Protein AF-A0A8S3TRA8-F1 (afdb_monomer_lite)

Organism: Mytilus edulis (NCBI:txid6550)

Sequence (228 aa):
MSYSTALCDVCCLRHLSKPSTDWCLECEEGLCMDCKEHHSLLKATRNHNIIPIIEYQRLPNNALEITRNCKFHRKVDVEYSPSQVSIMKRRKCKRRRRRPNRPLNQLQISPLRLKKKISACGKRVTGCTLLRHGKIAFTNKLEEGITVVKSDGSLDFKIDLKPFAPFDITYIPNTNNIAVTFDNSKDIKIVDVNAREVLKTYCLDSPCAGISYLEQNIILCSKKKGNT

Radius of gyration: 22.4 Å; chains: 1; bounding box: 49×44×66 Å

Structure (mmCIF, N/CA/C/O backbone):
data_AF-A0A8S3TRA8-F1
#
_entry.id   AF-A0A8S3TRA8-F1
#
loop_
_atom_site.group_PDB
_atom_site.id
_atom_site.type_symbol
_atom_site.label_atom_id
_atom_site.label_alt_id
_atom_site.label_comp_id
_atom_site.label_asym_id
_atom_site.label_entity_id
_atom_site.label_seq_id
_atom_site.pdbx_PDB_ins_code
_atom_site.Cartn_x
_atom_site.Cartn_y
_atom_site.Cartn_z
_atom_site.occupancy
_atom_site.B_iso_or_equiv
_atom_site.auth_seq_id
_atom_site.auth_comp_id
_atom_site.auth_asym_id
_atom_site.auth_atom_id
_atom_site.pdbx_PDB_model_num
ATOM 1 N N . MET A 1 1 ? -10.097 -17.501 -23.316 1.00 37.50 1 MET A N 1
ATOM 2 C CA . MET A 1 1 ? -9.888 -16.132 -23.828 1.00 37.50 1 MET A CA 1
ATOM 3 C C . MET A 1 1 ? -8.749 -16.194 -24.827 1.00 37.50 1 MET A C 1
ATOM 5 O O . MET A 1 1 ? -7.628 -16.476 -24.430 1.00 37.50 1 MET A O 1
ATOM 9 N N . SER A 1 2 ? -9.050 -16.067 -26.114 1.00 37.03 2 SER A N 1
ATOM 10 C CA . SER A 1 2 ? -8.065 -16.053 -27.198 1.00 37.03 2 SER A CA 1
ATOM 11 C C . SER A 1 2 ? -7.412 -14.671 -27.239 1.00 37.03 2 SER A C 1
ATOM 13 O O . SER A 1 2 ? -8.062 -13.684 -27.575 1.00 37.03 2 SER A O 1
ATOM 15 N N . TYR A 1 3 ? -6.148 -14.585 -26.831 1.00 46.47 3 TYR A N 1
ATOM 16 C CA . TYR A 1 3 ? -5.365 -13.358 -26.956 1.00 46.47 3 TYR A CA 1
ATOM 17 C C . TYR A 1 3 ? -5.094 -13.103 -28.442 1.00 46.47 3 TYR A C 1
ATOM 19 O O . TYR A 1 3 ? -4.619 -13.996 -29.141 1.00 46.47 3 TYR A O 1
ATOM 27 N N . SER A 1 4 ? -5.414 -11.901 -28.928 1.00 55.81 4 SER A N 1
ATOM 28 C CA . SER A 1 4 ? -5.014 -11.471 -30.270 1.00 55.81 4 SER A CA 1
ATOM 29 C C . SER A 1 4 ? -3.486 -11.450 -30.330 1.00 55.81 4 SER A C 1
ATOM 31 O O . SER A 1 4 ? -2.837 -10.741 -29.554 1.00 55.81 4 SER A O 1
ATOM 33 N N . THR A 1 5 ? -2.902 -12.277 -31.195 1.00 71.00 5 THR A N 1
ATOM 34 C CA . THR A 1 5 ? -1.452 -12.352 -31.387 1.00 71.00 5 THR A CA 1
ATOM 35 C C . THR A 1 5 ? -0.989 -11.099 -32.115 1.00 71.00 5 THR A C 1
ATOM 37 O O . THR A 1 5 ? -1.207 -10.964 -33.319 1.00 71.00 5 THR A O 1
ATOM 40 N N . ALA A 1 6 ? -0.365 -10.174 -31.385 1.00 83.75 6 ALA A N 1
ATOM 41 C CA . ALA A 1 6 ? 0.292 -9.018 -31.981 1.00 83.75 6 ALA A CA 1
ATOM 42 C C . ALA A 1 6 ? 1.361 -9.486 -32.985 1.00 83.75 6 ALA A C 1
ATOM 44 O O . ALA A 1 6 ? 2.058 -10.470 -32.734 1.00 83.75 6 ALA A O 1
ATOM 45 N N . LEU A 1 7 ? 1.476 -8.806 -34.126 1.00 92.38 7 LEU A N 1
ATOM 46 C CA . LEU A 1 7 ? 2.460 -9.118 -35.166 1.00 92.38 7 LEU A CA 1
ATOM 47 C C . LEU A 1 7 ? 3.747 -8.319 -34.956 1.00 92.38 7 LEU A C 1
ATOM 49 O O . LEU A 1 7 ? 3.745 -7.305 -34.261 1.00 92.38 7 LEU A O 1
ATOM 53 N N . CYS A 1 8 ? 4.850 -8.799 -35.524 1.00 94.75 8 CYS A N 1
ATOM 54 C CA . CYS A 1 8 ? 6.135 -8.109 -35.504 1.00 94.75 8 CYS A CA 1
ATOM 55 C C . CYS A 1 8 ? 6.164 -6.995 -36.544 1.00 94.75 8 CYS A C 1
ATOM 57 O O . CYS A 1 8 ? 6.104 -7.276 -37.742 1.00 94.75 8 CYS A O 1
ATOM 59 N N . ASP A 1 9 ? 6.322 -5.752 -36.092 1.00 91.19 9 ASP A N 1
ATOM 60 C CA . ASP A 1 9 ? 6.287 -4.561 -36.944 1.00 91.19 9 ASP A CA 1
ATOM 61 C C . ASP A 1 9 ? 7.423 -4.574 -37.974 1.00 91.19 9 ASP A C 1
ATOM 63 O O . ASP A 1 9 ? 7.195 -4.382 -39.169 1.00 91.19 9 ASP A O 1
ATOM 67 N N . VAL A 1 10 ? 8.638 -4.936 -37.550 1.00 91.88 10 VAL A N 1
ATOM 68 C CA . VAL A 1 10 ? 9.811 -5.042 -38.438 1.00 91.88 10 VAL A CA 1
ATOM 69 C C . VAL A 1 10 ? 9.610 -6.101 -39.530 1.00 91.88 10 VAL A C 1
ATOM 71 O O . VAL A 1 10 ? 10.008 -5.899 -40.678 1.00 91.88 10 VAL A O 1
ATOM 74 N N . CYS A 1 11 ? 8.984 -7.234 -39.198 1.00 93.81 11 CYS A N 1
ATOM 75 C CA . CYS A 1 11 ? 8.649 -8.263 -40.184 1.00 93.81 11 CYS A CA 1
ATOM 76 C C . CYS A 1 11 ? 7.528 -7.800 -41.118 1.00 93.81 11 CYS A C 1
ATOM 78 O O . CYS A 1 11 ? 7.626 -8.026 -42.324 1.00 93.81 11 CYS A O 1
ATOM 80 N N . CYS A 1 12 ? 6.519 -7.098 -40.597 1.00 90.94 12 CYS A N 1
ATOM 81 C CA . CYS A 1 12 ? 5.424 -6.555 -41.399 1.00 90.94 12 CYS A CA 1
ATOM 82 C C . CYS A 1 12 ? 5.936 -5.564 -42.453 1.00 90.94 12 CYS A C 1
ATOM 84 O O . CYS A 1 12 ? 5.500 -5.624 -43.602 1.00 90.94 12 CYS A O 1
ATOM 86 N N . LEU A 1 13 ? 6.928 -4.730 -42.112 1.00 89.38 13 LEU A N 1
ATOM 87 C CA . LEU A 1 13 ? 7.606 -3.841 -43.068 1.00 89.38 13 LEU A CA 1
ATOM 88 C C . LEU A 1 13 ? 8.321 -4.595 -44.200 1.00 89.38 13 LEU A C 1
ATOM 90 O O . LEU A 1 13 ? 8.538 -4.041 -45.272 1.00 89.38 13 LEU A O 1
ATOM 94 N N . ARG A 1 14 ? 8.681 -5.862 -43.974 1.00 90.75 14 ARG A N 1
ATOM 95 C CA . ARG A 1 14 ? 9.277 -6.763 -44.973 1.00 90.75 14 ARG A CA 1
ATOM 96 C C . ARG A 1 14 ? 8.244 -7.683 -45.626 1.00 90.75 14 ARG A C 1
ATOM 98 O O . ARG A 1 14 ? 8.627 -8.658 -46.264 1.00 90.75 14 ARG A O 1
ATOM 105 N N . HIS A 1 15 ? 6.953 -7.403 -45.442 1.00 91.69 15 HIS A N 1
ATOM 106 C CA . HIS A 1 15 ? 5.837 -8.223 -45.919 1.00 91.69 15 HIS A CA 1
ATOM 107 C C . HIS A 1 15 ? 5.839 -9.662 -45.370 1.00 91.69 15 HIS A C 1
ATOM 109 O O . HIS A 1 15 ? 5.327 -10.583 -46.003 1.00 91.69 15 HIS A O 1
ATOM 115 N N . LEU A 1 16 ? 6.392 -9.861 -44.170 1.00 92.88 16 LEU A N 1
ATOM 116 C CA . LEU A 1 16 ? 6.366 -11.126 -43.442 1.00 92.88 16 LEU A CA 1
ATOM 117 C C . LEU A 1 16 ? 5.415 -11.018 -42.247 1.00 92.88 16 LEU A C 1
ATOM 119 O O . LEU A 1 16 ? 5.507 -10.086 -41.451 1.00 92.88 16 LEU A O 1
ATOM 123 N N . SER A 1 17 ? 4.538 -12.007 -42.072 1.00 90.88 17 SER A N 1
ATOM 124 C CA . SER A 1 17 ? 3.674 -12.099 -40.892 1.00 90.88 17 SER A CA 1
ATOM 125 C C . SER A 1 17 ? 4.296 -13.055 -39.878 1.00 90.88 17 SER A C 1
ATOM 127 O O . SER A 1 17 ? 4.183 -14.274 -39.999 1.00 90.88 17 SER A O 1
ATOM 129 N N . LYS A 1 18 ? 5.007 -12.497 -38.895 1.00 94.12 18 LYS A N 1
ATOM 130 C CA . LYS A 1 18 ? 5.511 -13.244 -37.736 1.00 94.12 18 LYS A CA 1
ATOM 131 C C . LYS A 1 18 ? 4.851 -12.714 -36.464 1.00 94.12 18 LYS A C 1
ATOM 133 O O . LYS A 1 18 ? 4.697 -11.496 -36.351 1.00 94.12 18 LYS A O 1
ATOM 138 N N . PRO A 1 19 ? 4.492 -13.580 -35.503 1.00 93.25 19 PRO A N 1
ATOM 139 C CA . PRO A 1 19 ? 3.997 -13.124 -34.213 1.00 93.25 19 PRO A CA 1
ATOM 140 C C . PRO A 1 19 ? 5.105 -12.394 -33.445 1.00 93.25 19 PRO A C 1
ATOM 142 O O . PRO A 1 19 ? 6.270 -12.802 -33.461 1.00 93.25 19 PRO A O 1
ATOM 145 N N . SER A 1 20 ? 4.730 -11.320 -32.761 1.00 93.94 20 SER A N 1
ATOM 146 C CA . SER A 1 20 ? 5.583 -10.653 -31.786 1.00 93.94 20 SER A CA 1
ATOM 147 C C . SER A 1 20 ? 5.612 -11.448 -30.494 1.00 93.94 20 SER A C 1
ATOM 149 O O . SER A 1 20 ? 4.572 -11.825 -29.956 1.00 93.94 20 SER A O 1
ATOM 151 N N . THR A 1 21 ? 6.814 -11.674 -29.986 1.00 93.81 21 THR A N 1
ATOM 152 C CA . THR A 1 21 ? 7.058 -12.277 -28.672 1.00 93.81 21 THR A CA 1
ATOM 153 C C . THR A 1 21 ? 7.410 -11.216 -27.638 1.00 93.81 21 THR A C 1
ATOM 155 O O . THR A 1 21 ? 7.147 -11.388 -26.448 1.00 93.81 21 THR A O 1
ATOM 158 N N . ASP A 1 22 ? 7.942 -10.087 -28.096 1.00 94.12 22 ASP A N 1
ATOM 159 C CA . ASP A 1 22 ? 8.502 -9.033 -27.271 1.00 94.12 22 ASP A CA 1
ATOM 160 C C . ASP A 1 22 ? 8.049 -7.653 -27.765 1.00 94.12 22 ASP A C 1
ATOM 162 O O . ASP A 1 22 ? 7.588 -7.491 -28.894 1.00 94.12 22 ASP A O 1
ATOM 166 N N . TRP A 1 23 ? 8.191 -6.647 -26.910 1.00 93.62 23 TRP A N 1
ATOM 167 C CA . TRP A 1 23 ? 7.867 -5.254 -27.179 1.00 93.62 23 TRP A CA 1
ATOM 168 C C . TRP A 1 23 ? 9.029 -4.357 -26.757 1.00 93.62 23 TRP A C 1
ATOM 170 O O . TRP A 1 23 ? 9.507 -4.449 -25.623 1.00 93.62 23 TRP A O 1
ATOM 180 N N . CYS A 1 24 ? 9.475 -3.473 -27.649 1.00 89.56 24 CYS A N 1
ATOM 181 C CA . CYS A 1 24 ? 10.481 -2.462 -27.338 1.00 89.56 24 CYS A CA 1
ATOM 182 C C . CYS A 1 24 ? 9.807 -1.165 -26.877 1.00 89.56 24 CYS A C 1
ATOM 184 O O . CYS A 1 24 ? 9.054 -0.542 -27.624 1.00 89.56 24 CYS A O 1
ATOM 186 N N . LEU A 1 25 ? 10.103 -0.727 -25.651 1.00 85.00 25 LEU A N 1
ATOM 187 C CA . LEU A 1 25 ? 9.451 0.441 -25.052 1.00 85.00 25 LEU A CA 1
ATOM 188 C C . LEU A 1 25 ? 9.887 1.768 -25.683 1.00 85.00 25 LEU A C 1
ATOM 190 O O . LEU A 1 25 ? 9.098 2.704 -25.728 1.00 85.00 25 LEU A O 1
ATOM 194 N N . GLU A 1 26 ? 11.130 1.869 -26.145 1.00 88.25 26 GLU A N 1
ATOM 195 C CA . GLU A 1 26 ? 11.672 3.095 -26.736 1.00 88.25 26 GLU A CA 1
ATOM 196 C C . GLU A 1 26 ? 11.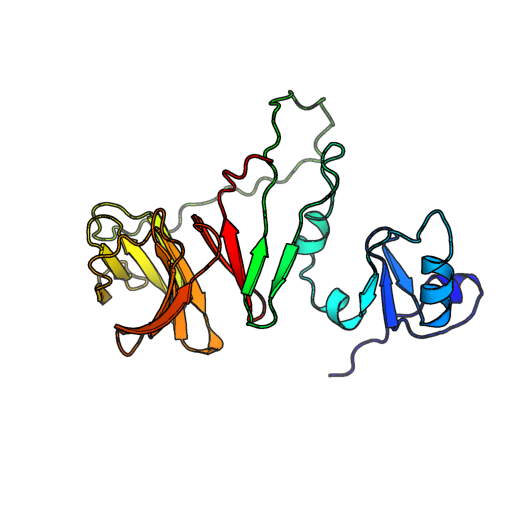301 3.264 -28.210 1.00 88.25 26 GLU A C 1
ATOM 198 O O . GLU A 1 26 ? 11.159 4.398 -28.663 1.00 88.25 26 GLU A O 1
ATOM 203 N N . CYS A 1 27 ? 11.169 2.160 -28.948 1.00 86.69 27 CYS A N 1
ATOM 204 C CA . CYS A 1 27 ? 10.739 2.180 -30.347 1.00 86.69 27 CYS A CA 1
ATOM 205 C C . CYS A 1 27 ? 9.220 2.115 -30.507 1.00 86.69 27 CYS A C 1
ATOM 207 O O . CYS A 1 27 ? 8.725 2.444 -31.578 1.00 86.69 27 CYS A O 1
ATOM 209 N N . GLU A 1 28 ? 8.507 1.695 -29.458 1.00 90.31 28 GLU A N 1
ATOM 210 C CA . GLU A 1 28 ? 7.062 1.453 -29.487 1.00 90.31 28 GLU A CA 1
ATOM 211 C C . GLU A 1 28 ? 6.671 0.440 -30.581 1.00 90.31 28 GLU A C 1
ATOM 213 O O . GLU A 1 28 ? 5.700 0.634 -31.306 1.00 90.31 28 GLU A O 1
ATOM 218 N N . GLU A 1 29 ? 7.442 -0.649 -30.687 1.00 92.00 29 GLU A N 1
ATOM 219 C CA . GLU A 1 29 ? 7.267 -1.680 -31.717 1.00 92.00 29 GLU A CA 1
ATOM 220 C C . GLU A 1 29 ? 7.329 -3.105 -31.138 1.00 92.00 29 GLU A C 1
ATOM 222 O O . GLU A 1 29 ? 8.083 -3.400 -30.199 1.00 92.00 29 GLU A O 1
ATOM 227 N N . GLY A 1 30 ? 6.541 -4.002 -31.726 1.00 93.62 30 GLY A N 1
ATOM 228 C CA . GLY A 1 30 ? 6.520 -5.434 -31.481 1.00 93.62 30 GLY A CA 1
ATOM 229 C C . GLY A 1 30 ? 7.604 -6.169 -32.270 1.00 93.62 30 GLY A C 1
ATOM 230 O O . GLY A 1 30 ? 7.774 -5.999 -33.483 1.00 93.62 30 GLY A O 1
ATOM 231 N N . LEU A 1 31 ? 8.334 -7.038 -31.577 1.00 95.12 31 LEU A N 1
ATOM 232 C CA . LEU A 1 31 ? 9.467 -7.781 -32.109 1.00 95.12 31 LEU A CA 1
ATOM 233 C C . LEU A 1 31 ? 9.214 -9.288 -31.993 1.00 95.12 31 LEU A C 1
ATOM 235 O O . LEU A 1 31 ? 8.823 -9.798 -30.942 1.00 95.12 31 LEU A O 1
ATOM 239 N N . CYS A 1 32 ? 9.470 -10.017 -33.079 1.00 96.00 32 CYS A N 1
ATOM 240 C CA . CYS A 1 32 ? 9.686 -11.461 -33.012 1.00 96.00 32 CYS A CA 1
ATOM 241 C C . CYS A 1 32 ? 11.104 -11.757 -32.493 1.00 96.00 32 CYS A C 1
ATOM 243 O O . CYS A 1 32 ? 11.945 -10.856 -32.431 1.00 96.00 32 CYS A O 1
ATOM 245 N N . MET A 1 33 ? 11.388 -13.021 -32.177 1.00 94.75 33 MET A N 1
ATOM 246 C CA . MET A 1 33 ? 12.679 -13.454 -31.628 1.00 94.75 33 MET A CA 1
ATOM 247 C C . MET A 1 33 ? 13.882 -12.996 -32.475 1.00 94.75 33 MET A C 1
ATOM 249 O O . MET A 1 33 ? 14.806 -12.383 -31.943 1.00 94.75 33 MET A O 1
ATOM 253 N N . ASP A 1 34 ? 13.825 -13.188 -33.796 1.00 95.81 34 ASP A N 1
ATOM 254 C CA . ASP A 1 34 ? 14.914 -12.806 -34.710 1.00 95.81 34 ASP A CA 1
ATOM 255 C C . ASP A 1 34 ? 15.113 -11.280 -34.747 1.00 95.81 34 ASP A C 1
ATOM 257 O O . ASP A 1 34 ? 16.232 -10.763 -34.718 1.00 95.81 34 ASP A O 1
ATOM 261 N N . CYS A 1 35 ? 14.005 -10.531 -34.799 1.00 95.69 35 CYS A N 1
ATOM 262 C CA . CYS A 1 35 ? 14.045 -9.073 -34.832 1.00 95.69 35 CYS A CA 1
ATOM 263 C C . CYS A 1 35 ? 14.554 -8.500 -33.511 1.00 95.69 35 CYS A C 1
ATOM 265 O O . CYS A 1 35 ? 15.307 -7.536 -33.543 1.00 95.69 35 CYS A O 1
ATOM 267 N N . LYS A 1 36 ? 14.217 -9.109 -32.370 1.00 95.50 36 LYS A N 1
ATOM 268 C CA . LYS A 1 36 ? 14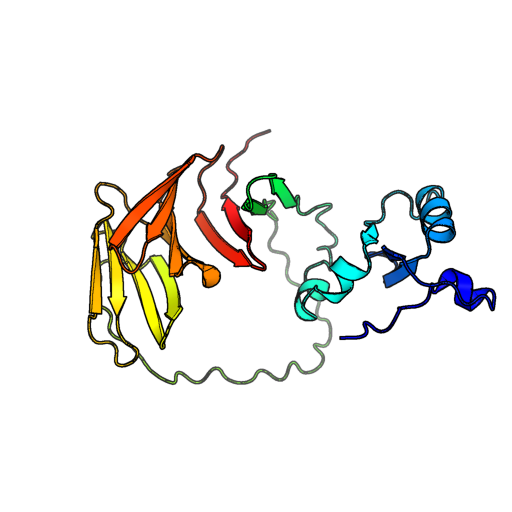.743 -8.738 -31.050 1.00 95.50 36 LYS A CA 1
ATOM 269 C C . LYS A 1 36 ? 16.253 -8.915 -30.959 1.00 95.50 36 LYS A C 1
ATOM 271 O O . LYS A 1 36 ? 16.933 -8.045 -30.411 1.00 95.50 36 LYS A O 1
ATOM 276 N N . GLU A 1 37 ? 16.775 -10.028 -31.460 1.00 94.19 37 GLU A N 1
ATOM 277 C CA . GLU A 1 37 ? 18.212 -10.289 -31.442 1.00 94.19 37 GLU A CA 1
ATOM 278 C C . GLU A 1 37 ? 18.946 -9.254 -32.296 1.00 94.19 37 GLU A C 1
ATOM 280 O O . GLU A 1 37 ? 19.845 -8.568 -31.809 1.00 94.19 37 GLU A O 1
ATOM 285 N N . HIS A 1 38 ? 18.474 -9.032 -33.525 1.00 93.56 38 HIS A N 1
ATOM 286 C CA . HIS A 1 38 ? 19.025 -7.994 -34.391 1.00 93.56 38 HIS A CA 1
ATOM 287 C C . HIS A 1 38 ? 18.938 -6.598 -33.751 1.00 93.56 38 HIS A C 1
ATOM 289 O O . HIS A 1 38 ? 19.917 -5.851 -33.746 1.00 93.56 38 HIS A O 1
ATOM 295 N N . HIS A 1 39 ? 17.799 -6.270 -33.137 1.00 91.38 39 HIS A N 1
ATOM 296 C CA . HIS A 1 39 ? 17.577 -5.011 -32.425 1.00 91.38 39 HIS A CA 1
ATOM 297 C C . HIS A 1 39 ? 18.566 -4.807 -31.282 1.00 91.38 39 HIS A C 1
ATOM 299 O O . HIS A 1 39 ? 19.066 -3.707 -31.067 1.00 91.38 39 HIS A O 1
ATOM 305 N N . SER A 1 40 ? 18.896 -5.875 -30.566 1.00 90.69 40 SER A N 1
ATOM 306 C CA . SER A 1 40 ? 19.815 -5.825 -29.429 1.00 90.69 40 SER A CA 1
ATOM 307 C C . SER A 1 40 ? 21.284 -5.721 -29.868 1.00 90.69 40 SER A C 1
ATOM 309 O O . SER A 1 40 ? 22.119 -5.228 -29.110 1.00 90.69 40 SER A O 1
ATOM 311 N N . LEU A 1 41 ? 21.610 -6.136 -31.097 1.00 92.50 41 LEU A N 1
ATOM 312 C CA . LEU A 1 41 ? 22.959 -6.059 -31.673 1.00 92.50 41 LEU A CA 1
ATOM 313 C C . LEU A 1 41 ? 23.286 -4.681 -32.272 1.00 92.50 41 LEU A C 1
ATOM 315 O O . LEU A 1 41 ? 24.452 -4.278 -32.317 1.00 92.50 41 LEU A O 1
ATOM 319 N N . LEU A 1 42 ? 22.281 -3.925 -32.716 1.00 89.50 42 LEU A N 1
ATOM 320 C CA . LEU A 1 42 ? 22.484 -2.607 -33.315 1.00 89.50 42 LEU A CA 1
ATOM 321 C C . LEU A 1 42 ? 22.884 -1.558 -32.264 1.00 89.50 42 LEU A C 1
ATOM 323 O O . LEU A 1 42 ? 22.259 -1.394 -31.219 1.00 89.50 42 LEU A O 1
ATOM 327 N N . LYS A 1 43 ? 23.913 -0.754 -32.566 1.00 88.75 43 LYS A N 1
ATOM 328 C CA . LYS A 1 43 ? 24.454 0.265 -31.641 1.00 88.75 43 LYS A CA 1
ATOM 329 C C . LYS A 1 43 ? 23.406 1.278 -31.158 1.00 88.75 43 LYS A C 1
ATOM 331 O O . LYS A 1 43 ? 23.530 1.772 -30.036 1.00 88.75 43 LYS A O 1
ATO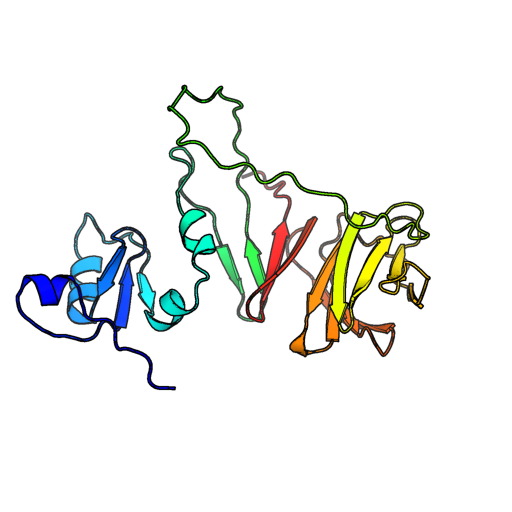M 336 N N . ALA A 1 44 ? 22.424 1.598 -32.001 1.00 86.62 44 ALA A N 1
ATOM 337 C CA . ALA A 1 44 ? 21.367 2.560 -31.697 1.00 86.62 44 ALA A CA 1
ATOM 338 C C . ALA A 1 44 ? 20.361 2.030 -30.662 1.00 86.62 44 ALA A C 1
ATOM 340 O O . ALA A 1 44 ? 19.886 2.802 -29.837 1.00 86.62 44 ALA A O 1
ATOM 341 N N . THR A 1 45 ? 20.099 0.725 -30.672 1.00 88.62 45 THR A N 1
ATOM 342 C CA . THR A 1 45 ? 18.962 0.087 -29.991 1.00 88.62 45 THR A CA 1
ATOM 343 C C . THR A 1 45 ? 19.391 -0.939 -28.936 1.00 88.62 45 THR A C 1
ATOM 345 O O . THR A 1 45 ? 18.581 -1.334 -28.108 1.00 88.62 45 THR A O 1
ATOM 348 N N . ARG A 1 46 ? 20.684 -1.290 -28.849 1.00 88.62 46 ARG A N 1
ATOM 349 C CA . ARG A 1 46 ? 21.246 -2.249 -27.869 1.00 88.62 46 ARG A CA 1
ATOM 350 C C . ARG A 1 46 ? 20.974 -1.953 -26.390 1.00 88.62 46 ARG A C 1
ATOM 352 O O . ARG A 1 46 ? 21.207 -2.802 -25.542 1.00 88.62 46 ARG A O 1
ATOM 359 N N . ASN A 1 47 ? 20.581 -0.720 -26.068 1.00 83.12 47 ASN A N 1
ATOM 360 C CA . ASN A 1 47 ? 20.271 -0.285 -24.702 1.00 83.12 47 ASN A CA 1
ATOM 361 C C . ASN A 1 47 ? 18.769 -0.052 -24.485 1.00 83.12 47 ASN A C 1
ATOM 363 O O . ASN A 1 47 ? 18.402 0.520 -23.459 1.00 83.12 47 ASN A O 1
ATOM 367 N N . HIS A 1 48 ? 17.931 -0.399 -25.461 1.00 87.88 48 HIS A N 1
ATOM 368 C CA . HIS A 1 48 ? 16.487 -0.292 -25.333 1.00 87.88 48 HIS A CA 1
ATOM 369 C C . HIS A 1 48 ? 15.967 -1.354 -24.368 1.00 87.88 48 HIS A C 1
ATOM 371 O O . HIS A 1 48 ? 16.522 -2.448 -24.253 1.00 87.88 48 HIS A O 1
ATOM 377 N N . ASN A 1 49 ? 14.903 -1.012 -23.661 1.00 86.56 49 ASN A N 1
ATOM 378 C CA . ASN A 1 49 ? 14.209 -1.907 -22.772 1.00 86.56 49 ASN A CA 1
ATOM 379 C C . ASN A 1 49 ? 13.182 -2.721 -23.566 1.00 86.56 49 ASN A C 1
ATOM 381 O O . ASN A 1 49 ? 12.253 -2.179 -24.172 1.00 86.56 49 ASN A O 1
ATOM 385 N N . ILE A 1 50 ? 13.379 -4.035 -23.563 1.00 89.62 50 ILE A N 1
ATOM 386 C CA . ILE A 1 50 ? 12.551 -4.994 -24.283 1.00 89.62 50 ILE A CA 1
ATOM 387 C C . ILE A 1 50 ? 11.881 -5.890 -23.249 1.00 89.62 50 ILE A C 1
ATOM 389 O O . ILE A 1 50 ? 12.567 -6.539 -22.459 1.00 89.62 50 ILE A O 1
ATOM 393 N N . ILE A 1 51 ? 10.552 -5.928 -23.268 1.00 87.62 51 ILE A N 1
ATOM 394 C CA . ILE A 1 51 ? 9.739 -6.746 -22.361 1.00 87.62 51 ILE A CA 1
ATOM 395 C C . ILE A 1 51 ? 8.919 -7.767 -23.157 1.00 87.62 51 ILE A C 1
ATOM 397 O O . ILE A 1 51 ? 8.596 -7.502 -24.316 1.00 87.62 51 ILE A O 1
ATOM 401 N N . PRO A 1 52 ? 8.538 -8.917 -22.577 1.00 91.62 52 PRO A N 1
ATOM 402 C CA . PRO A 1 52 ? 7.615 -9.843 -23.225 1.00 91.62 52 PRO A CA 1
ATOM 403 C C . PRO A 1 52 ? 6.295 -9.158 -23.596 1.00 91.62 52 PRO A C 1
ATOM 405 O O . PRO A 1 52 ? 5.740 -8.384 -22.812 1.00 91.62 52 PRO A O 1
ATOM 408 N N . ILE A 1 53 ? 5.731 -9.482 -24.762 1.00 88.00 53 ILE A N 1
ATOM 409 C CA . ILE A 1 53 ? 4.498 -8.830 -25.233 1.00 88.00 53 ILE A CA 1
ATOM 410 C C . ILE A 1 53 ? 3.306 -9.076 -24.296 1.00 88.00 53 ILE A C 1
ATOM 412 O O . ILE A 1 53 ? 2.432 -8.225 -24.153 1.00 88.00 53 ILE A O 1
ATOM 416 N N . ILE A 1 54 ? 3.295 -10.217 -23.602 1.00 83.94 54 ILE A N 1
ATOM 417 C CA . ILE A 1 54 ? 2.271 -10.555 -22.605 1.00 83.94 54 ILE A CA 1
ATOM 418 C C . ILE A 1 54 ? 2.342 -9.597 -21.408 1.00 83.94 54 ILE A C 1
ATOM 420 O O . ILE A 1 54 ? 1.306 -9.242 -20.850 1.00 83.94 54 ILE A O 1
ATOM 424 N N . GLU A 1 55 ? 3.543 -9.172 -21.011 1.00 81.88 55 GLU A N 1
ATOM 425 C CA . GLU A 1 55 ? 3.719 -8.174 -19.953 1.00 81.88 55 GLU A CA 1
ATOM 426 C C . GLU A 1 55 ? 3.274 -6.798 -20.441 1.00 81.88 55 GLU A C 1
ATOM 428 O O . GLU A 1 55 ? 2.513 -6.130 -19.746 1.00 81.88 55 GLU A O 1
ATOM 433 N N . TYR A 1 56 ? 3.647 -6.417 -21.667 1.00 80.75 56 TYR A N 1
ATOM 434 C CA . TYR A 1 56 ? 3.200 -5.163 -22.278 1.00 80.75 56 TYR A CA 1
ATOM 435 C C . TYR A 1 56 ? 1.669 -5.054 -22.343 1.00 80.75 56 TYR A C 1
ATOM 437 O O . TYR A 1 56 ? 1.105 -4.049 -21.921 1.00 80.75 56 TYR A O 1
ATOM 445 N N . GLN A 1 57 ? 0.980 -6.108 -22.790 1.00 79.81 57 GLN A N 1
ATOM 446 C CA . GLN A 1 57 ? -0.487 -6.148 -22.882 1.00 79.81 57 GLN A CA 1
ATOM 447 C C . GLN A 1 57 ? -1.198 -6.049 -21.523 1.00 79.81 57 GLN A C 1
ATOM 449 O O . GLN A 1 57 ? -2.394 -5.759 -21.478 1.00 79.81 57 GLN A O 1
ATOM 454 N N . ARG A 1 58 ? -0.493 -6.309 -20.417 1.00 78.94 58 ARG A N 1
ATOM 455 C CA . ARG A 1 58 ? -1.028 -6.168 -19.055 1.00 78.94 58 ARG A CA 1
ATOM 456 C C . ARG A 1 58 ? -0.831 -4.767 -18.488 1.00 78.94 58 ARG A C 1
ATOM 458 O O . ARG A 1 58 ? -1.524 -4.423 -17.534 1.00 78.94 58 ARG A O 1
ATOM 465 N N . LEU A 1 59 ? 0.056 -3.955 -19.072 1.00 67.38 59 LEU A N 1
ATOM 466 C CA . LEU A 1 59 ? 0.298 -2.599 -18.597 1.00 67.38 59 LEU A CA 1
ATOM 467 C C . LEU A 1 59 ? -0.964 -1.744 -18.798 1.00 67.38 59 LEU A C 1
ATOM 469 O O . LEU A 1 59 ? -1.470 -1.640 -19.917 1.00 67.38 59 LEU A O 1
ATOM 473 N N . PRO A 1 60 ? -1.483 -1.078 -17.750 1.00 59.81 60 PRO A N 1
ATOM 474 C CA . PRO A 1 60 ? -2.573 -0.131 -17.926 1.00 59.81 60 PRO A CA 1
ATOM 475 C C . PRO A 1 60 ? -2.102 1.024 -18.821 1.00 59.81 60 PRO A C 1
ATOM 477 O O . PRO A 1 60 ? -0.994 1.526 -18.637 1.00 59.81 60 PRO A O 1
ATOM 480 N N . ASN A 1 61 ? -2.956 1.498 -19.738 1.00 49.16 61 ASN A N 1
ATOM 481 C CA . ASN A 1 61 ? -2.640 2.560 -20.717 1.00 49.16 61 ASN A CA 1
ATOM 482 C C . ASN A 1 61 ? -1.953 3.801 -20.103 1.00 49.16 61 ASN A C 1
ATOM 484 O O . ASN A 1 61 ? -1.167 4.481 -20.755 1.00 49.16 61 ASN A O 1
ATOM 488 N N . ASN A 1 62 ? -2.207 4.068 -18.821 1.00 44.25 62 ASN A N 1
ATOM 489 C CA . ASN A 1 62 ? -1.689 5.218 -18.082 1.00 44.25 62 ASN A CA 1
ATOM 490 C C . ASN A 1 62 ? -0.249 5.015 -17.556 1.00 44.25 62 ASN A C 1
ATOM 492 O O . ASN A 1 62 ? 0.407 5.985 -17.178 1.00 44.25 62 ASN A O 1
ATOM 496 N N . ALA A 1 63 ? 0.254 3.776 -17.495 1.00 41.94 63 ALA A N 1
ATOM 497 C CA . ALA A 1 63 ? 1.625 3.468 -17.074 1.00 41.94 63 ALA A CA 1
ATOM 498 C C . ALA A 1 63 ? 2.655 3.826 -18.160 1.00 41.94 63 ALA A C 1
ATOM 500 O O . ALA A 1 63 ? 3.761 4.262 -17.834 1.00 41.94 63 ALA A O 1
ATOM 501 N N . LEU A 1 64 ? 2.266 3.733 -19.438 1.00 43.28 64 LEU A N 1
ATOM 502 C CA . LEU A 1 64 ? 3.106 4.063 -20.597 1.00 43.28 64 LEU A CA 1
ATOM 503 C C . LEU A 1 64 ? 3.410 5.569 -20.714 1.00 43.28 64 LEU A C 1
ATOM 505 O O . LEU A 1 64 ? 4.400 5.960 -21.324 1.00 43.28 64 LEU A O 1
ATOM 509 N N . GLU A 1 65 ? 2.616 6.445 -20.090 1.00 41.66 65 GLU A N 1
ATOM 510 C CA . GLU A 1 65 ? 2.919 7.884 -20.064 1.00 41.66 65 GLU A CA 1
ATOM 511 C C . GLU A 1 65 ? 3.999 8.258 -19.034 1.00 41.66 65 GLU A C 1
ATOM 513 O O . GLU A 1 65 ? 4.665 9.289 -19.178 1.00 41.66 65 GLU A O 1
ATOM 518 N N . ILE A 1 66 ? 4.214 7.428 -18.004 1.00 44.00 66 ILE A N 1
ATOM 519 C CA . ILE A 1 66 ? 5.169 7.702 -16.915 1.00 44.00 66 ILE A CA 1
ATOM 520 C C . ILE A 1 66 ? 6.617 7.442 -17.363 1.00 44.00 66 ILE A C 1
ATOM 522 O O . ILE A 1 66 ? 7.544 8.079 -16.854 1.00 44.00 66 ILE A O 1
ATOM 526 N N . THR A 1 67 ? 6.829 6.582 -18.363 1.00 38.69 67 THR A N 1
ATOM 527 C CA . THR A 1 67 ? 8.142 6.323 -18.984 1.00 38.69 67 THR A CA 1
ATOM 528 C C . THR A 1 67 ? 8.634 7.459 -19.875 1.00 38.69 67 THR A C 1
ATOM 530 O O . THR A 1 67 ? 9.774 7.400 -20.343 1.00 38.69 67 THR A O 1
ATOM 533 N N . ARG A 1 68 ? 7.865 8.547 -20.058 1.00 39.75 68 ARG A N 1
ATOM 534 C CA . ARG A 1 68 ? 8.400 9.787 -20.638 1.00 39.75 68 ARG A CA 1
ATOM 535 C C . ARG A 1 68 ? 9.458 10.363 -19.705 1.00 39.75 68 ARG A C 1
ATOM 537 O O . ARG A 1 68 ? 9.195 11.187 -18.827 1.00 39.75 68 ARG A O 1
ATOM 544 N N . ASN A 1 69 ? 10.685 9.910 -19.939 1.00 42.97 69 ASN A N 1
ATOM 545 C CA . ASN A 1 69 ? 11.893 10.341 -19.273 1.00 42.97 69 ASN A CA 1
ATOM 546 C C . ASN A 1 69 ? 11.897 11.866 -19.176 1.00 42.97 69 ASN A C 1
ATOM 548 O O . ASN A 1 69 ? 11.814 12.589 -20.175 1.00 42.97 69 ASN A O 1
ATOM 552 N N . CYS A 1 70 ? 12.046 12.382 -17.958 1.00 41.22 70 CYS A N 1
ATOM 553 C CA . CYS A 1 70 ? 12.499 13.753 -17.814 1.00 41.22 70 CYS A CA 1
ATOM 554 C C . CYS A 1 70 ? 13.832 13.846 -18.567 1.00 41.22 70 CYS A C 1
ATOM 556 O O . CYS A 1 70 ? 14.764 13.125 -18.219 1.00 41.22 70 CYS A O 1
ATOM 558 N N . LYS A 1 71 ? 13.938 14.728 -19.573 1.00 45.03 71 LYS A N 1
ATOM 559 C CA . LYS A 1 71 ? 15.124 14.892 -20.447 1.00 45.03 71 LYS A CA 1
ATOM 560 C C . LYS A 1 71 ? 16.452 15.121 -19.698 1.00 45.03 71 LYS A C 1
ATOM 562 O O . LYS A 1 71 ? 17.513 15.128 -20.307 1.00 45.03 71 LYS A O 1
ATOM 567 N N . PHE A 1 72 ? 16.387 15.318 -18.383 1.00 45.91 72 PHE A N 1
ATOM 568 C CA . PHE A 1 72 ? 17.504 15.585 -17.485 1.00 45.91 72 PHE A CA 1
ATOM 569 C C . PHE A 1 72 ? 17.777 14.460 -16.468 1.00 45.91 72 PHE A C 1
ATOM 571 O O . PHE A 1 72 ? 18.691 14.597 -15.661 1.00 45.91 72 PHE A O 1
ATOM 578 N N . HIS A 1 73 ? 17.028 13.349 -16.489 1.00 45.75 73 HIS A N 1
ATOM 579 C CA . HIS A 1 73 ? 17.295 12.178 -15.651 1.00 45.75 73 HIS A CA 1
ATOM 580 C C . HIS A 1 73 ? 17.400 10.922 -16.514 1.00 45.75 73 HIS A C 1
ATOM 582 O O . HIS A 1 73 ? 16.404 10.374 -16.974 1.00 45.75 73 HIS A O 1
ATOM 588 N N . ARG A 1 74 ? 18.632 10.439 -16.688 1.00 40.53 74 ARG A N 1
ATOM 589 C CA . ARG A 1 74 ? 18.874 9.055 -17.091 1.00 40.53 74 ARG A CA 1
ATOM 590 C C . ARG A 1 74 ? 18.563 8.162 -15.880 1.00 40.53 74 ARG A C 1
ATOM 592 O O . ARG A 1 74 ? 19.323 8.192 -14.914 1.00 40.53 74 ARG A O 1
ATOM 599 N N . LYS A 1 75 ? 17.488 7.373 -15.986 1.00 42.41 75 LYS A N 1
ATOM 600 C CA . LYS A 1 75 ? 17.099 6.223 -15.141 1.00 42.41 75 LYS A CA 1
ATOM 601 C C . LYS A 1 75 ? 16.331 6.532 -13.840 1.00 42.41 75 LYS A C 1
ATOM 603 O O . LYS A 1 75 ? 16.834 7.177 -12.918 1.00 42.41 75 LYS A O 1
ATOM 608 N N . VAL A 1 76 ? 15.096 6.025 -13.782 1.00 43.50 76 VAL A N 1
ATOM 609 C CA . VAL A 1 76 ? 14.436 5.580 -12.545 1.00 43.50 76 VAL A CA 1
ATOM 610 C C . VAL A 1 76 ? 14.861 4.125 -12.373 1.00 43.50 76 VAL A C 1
ATOM 612 O O . VAL A 1 76 ? 14.617 3.321 -13.265 1.00 43.50 76 VAL A O 1
ATOM 615 N N . ASP A 1 77 ? 15.542 3.806 -11.276 1.00 40.59 77 ASP A N 1
ATOM 616 C CA . ASP A 1 77 ? 15.953 2.433 -10.985 1.00 40.59 77 ASP A CA 1
ATOM 617 C C . ASP A 1 77 ? 14.767 1.754 -10.268 1.00 40.59 77 ASP A C 1
ATOM 619 O O . ASP A 1 77 ? 14.454 2.095 -9.119 1.00 40.59 77 ASP A O 1
ATOM 623 N N . VAL A 1 78 ? 14.052 0.878 -10.983 1.00 40.56 78 VAL A N 1
ATOM 624 C CA . VAL A 1 78 ? 13.071 -0.054 -10.406 1.00 40.56 78 VAL A CA 1
ATOM 625 C C . VAL A 1 78 ? 13.825 -1.343 -10.120 1.00 40.56 78 VAL A C 1
ATOM 627 O O . VAL A 1 78 ? 14.356 -1.965 -11.035 1.00 40.56 78 VAL A O 1
ATOM 630 N N . GLU A 1 79 ? 13.931 -1.705 -8.848 1.00 37.22 79 GLU A N 1
ATOM 631 C CA . GLU A 1 79 ? 14.614 -2.923 -8.420 1.00 37.22 79 GLU A CA 1
ATOM 632 C C . GLU A 1 79 ? 13.555 -3.953 -8.024 1.00 37.22 79 GLU A C 1
ATOM 634 O O . GLU A 1 79 ? 12.730 -3.703 -7.137 1.00 37.22 79 GLU A O 1
ATOM 639 N N . TYR A 1 80 ? 13.550 -5.081 -8.733 1.00 32.16 80 TYR A N 1
ATOM 640 C CA . TYR A 1 80 ? 12.654 -6.205 -8.488 1.00 32.16 80 TYR A CA 1
ATOM 641 C C . TYR A 1 80 ? 13.333 -7.184 -7.529 1.00 32.16 80 TYR A C 1
ATOM 643 O O . TYR A 1 80 ? 14.412 -7.693 -7.827 1.00 32.16 80 TYR A O 1
ATOM 651 N N . SER A 1 81 ? 12.702 -7.451 -6.384 1.00 33.22 81 SER A N 1
ATOM 652 C CA . SER A 1 81 ? 13.085 -8.562 -5.509 1.00 33.22 81 SER A CA 1
ATOM 653 C C . SER A 1 81 ? 12.215 -9.787 -5.829 1.00 33.22 81 SER A C 1
ATOM 655 O O . SER A 1 81 ? 11.014 -9.613 -6.058 1.00 33.22 81 SER A O 1
ATOM 657 N N . PRO A 1 82 ? 12.741 -11.027 -5.764 1.00 29.56 82 PRO A N 1
ATOM 658 C CA . PRO A 1 82 ? 11.969 -12.262 -5.978 1.00 29.56 82 PRO A CA 1
ATOM 659 C C . PRO A 1 82 ? 10.783 -12.469 -5.014 1.00 29.56 82 PRO A C 1
ATOM 661 O O . PRO A 1 82 ? 10.004 -13.403 -5.173 1.00 29.56 82 PRO A O 1
ATOM 664 N N . SER A 1 83 ? 10.633 -11.619 -3.996 1.00 33.50 83 SER A N 1
ATOM 665 C CA . SER A 1 83 ? 9.696 -11.764 -2.878 1.00 33.50 83 SER A CA 1
ATOM 666 C C . SER A 1 83 ? 8.406 -10.926 -2.981 1.00 33.50 83 SER A C 1
ATOM 668 O O . SER A 1 83 ? 7.861 -10.533 -1.955 1.00 33.50 83 SER A O 1
ATOM 670 N N . GLN A 1 84 ? 7.873 -10.668 -4.185 1.00 41.00 84 GLN A N 1
ATOM 671 C CA . GLN A 1 84 ? 6.634 -9.876 -4.415 1.00 41.00 84 GLN A CA 1
ATOM 672 C C . GLN A 1 84 ? 6.723 -8.395 -3.987 1.00 41.00 84 GLN A C 1
ATOM 674 O O . GLN A 1 84 ? 5.712 -7.707 -3.811 1.00 41.00 84 GLN A O 1
ATOM 679 N N . VAL A 1 85 ? 7.941 -7.885 -3.799 1.00 35.31 85 VAL A N 1
ATOM 680 C CA . VAL A 1 85 ? 8.203 -6.505 -3.384 1.00 35.31 85 VAL A CA 1
ATOM 681 C C . VAL A 1 85 ? 9.040 -5.826 -4.458 1.00 35.31 85 VAL A C 1
ATOM 683 O O . VAL A 1 85 ? 10.145 -6.263 -4.773 1.00 35.31 85 VAL A O 1
ATOM 686 N N . SER A 1 86 ? 8.507 -4.741 -5.014 1.00 41.38 86 SER A N 1
ATOM 687 C CA . SER A 1 86 ? 9.193 -3.909 -6.004 1.00 41.38 86 SER A CA 1
ATOM 688 C C . SER A 1 86 ? 9.552 -2.566 -5.375 1.00 41.38 86 SER A C 1
ATOM 690 O O . SER A 1 86 ? 8.696 -1.870 -4.823 1.00 41.38 86 SER A O 1
ATOM 692 N N . ILE A 1 87 ? 10.824 -2.176 -5.432 1.00 42.84 87 ILE A N 1
ATOM 693 C CA . ILE A 1 87 ? 11.299 -0.933 -4.815 1.00 42.84 87 ILE A CA 1
ATOM 694 C C . ILE A 1 87 ? 11.525 0.107 -5.909 1.00 42.84 87 ILE A C 1
ATOM 696 O O . I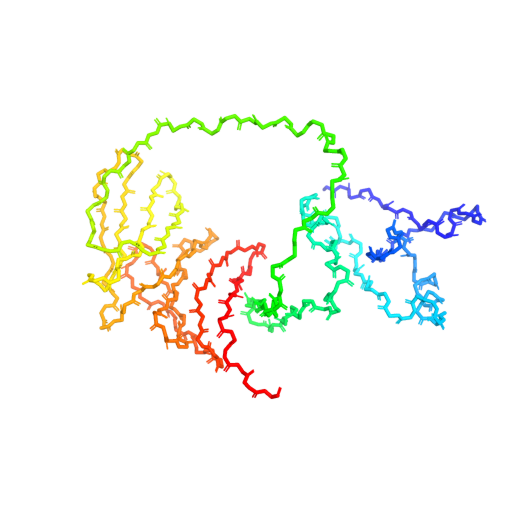LE A 1 87 ? 12.364 -0.075 -6.791 1.00 42.84 87 ILE A O 1
ATOM 700 N N . MET A 1 88 ? 10.821 1.239 -5.823 1.00 41.78 88 MET A N 1
ATOM 701 C CA . MET A 1 88 ? 11.015 2.367 -6.732 1.00 41.78 88 MET A CA 1
ATOM 702 C C . MET A 1 88 ? 11.844 3.462 -6.051 1.00 41.78 88 MET A C 1
ATOM 704 O O . MET A 1 88 ? 11.406 4.116 -5.100 1.00 41.78 88 MET A O 1
ATOM 708 N N . LYS A 1 89 ? 13.065 3.696 -6.547 1.00 43.22 89 LYS A N 1
ATOM 709 C CA . LYS A 1 89 ? 13.991 4.693 -5.983 1.00 43.22 89 LYS A CA 1
ATOM 710 C C . LYS A 1 89 ? 13.883 6.021 -6.742 1.00 43.22 89 LYS A C 1
ATOM 712 O O . LYS A 1 89 ? 14.226 6.120 -7.918 1.00 43.22 89 LYS A O 1
ATOM 717 N N . ARG A 1 90 ? 13.473 7.101 -6.061 1.00 39.00 90 ARG A N 1
ATOM 718 C CA . ARG A 1 90 ? 13.428 8.453 -6.655 1.00 39.00 90 ARG A CA 1
ATOM 719 C C . ARG A 1 90 ? 14.787 9.157 -6.545 1.00 39.00 90 ARG A C 1
ATOM 721 O O . ARG A 1 90 ? 15.269 9.408 -5.441 1.00 39.00 90 ARG A O 1
ATOM 728 N N . ARG A 1 91 ? 15.379 9.579 -7.670 1.00 41.56 91 ARG A N 1
ATOM 729 C CA . ARG A 1 91 ? 16.506 10.538 -7.677 1.00 41.56 91 ARG A CA 1
ATOM 730 C C . ARG A 1 91 ? 15.980 11.971 -7.501 1.00 41.56 91 ARG A C 1
ATOM 732 O O . ARG A 1 91 ? 14.984 12.360 -8.111 1.00 41.56 91 ARG A O 1
ATOM 739 N N . LYS A 1 92 ? 16.619 12.772 -6.637 1.00 39.47 92 LYS A N 1
ATOM 740 C CA . LYS A 1 92 ? 16.219 14.171 -6.383 1.00 39.47 92 LYS A CA 1
ATOM 741 C C . LYS A 1 92 ? 16.575 15.065 -7.576 1.00 39.47 92 LYS A C 1
ATOM 743 O O . LYS A 1 92 ? 17.749 15.298 -7.844 1.00 39.47 92 LYS A O 1
ATOM 748 N N . CYS A 1 93 ? 15.560 15.652 -8.210 1.00 41.09 93 CYS A N 1
ATOM 749 C CA . CYS A 1 93 ? 15.719 16.722 -9.196 1.00 41.09 93 CYS A CA 1
ATOM 750 C C . CYS A 1 93 ? 16.125 18.028 -8.496 1.00 41.09 93 CYS A C 1
ATOM 752 O O . CYS A 1 93 ? 15.276 18.778 -8.007 1.00 41.09 93 CYS A O 1
ATOM 754 N N . LYS A 1 94 ? 17.426 18.322 -8.432 1.00 43.09 94 LYS A N 1
ATOM 755 C CA . LYS A 1 94 ? 17.932 19.611 -7.941 1.00 43.09 94 LYS A CA 1
ATOM 756 C C . LYS A 1 94 ? 17.849 20.666 -9.052 1.00 43.09 94 LYS A C 1
ATOM 758 O O . LYS A 1 94 ? 18.861 20.967 -9.667 1.00 43.09 94 LYS A O 1
ATOM 763 N N . ARG A 1 95 ? 16.653 21.209 -9.323 1.00 45.69 95 ARG A N 1
ATOM 764 C CA . ARG A 1 95 ? 16.428 22.579 -9.855 1.00 45.69 95 ARG A CA 1
ATOM 765 C C . ARG A 1 95 ? 14.941 22.818 -10.148 1.00 45.69 95 ARG A C 1
ATOM 767 O O . ARG A 1 95 ? 14.364 22.186 -11.027 1.00 45.69 95 ARG A O 1
ATOM 774 N N . ARG A 1 96 ? 14.338 23.794 -9.456 1.00 47.28 96 ARG A N 1
ATOM 775 C CA . ARG A 1 96 ? 13.143 24.506 -9.939 1.00 47.28 96 ARG A CA 1
ATOM 776 C C . ARG A 1 96 ? 13.576 25.299 -11.176 1.00 47.28 96 ARG A C 1
ATOM 778 O O . ARG A 1 96 ? 14.301 26.278 -11.034 1.00 47.28 96 ARG A O 1
ATOM 785 N N . ARG A 1 97 ? 13.165 24.902 -12.381 1.00 44.56 97 ARG A N 1
ATOM 786 C CA . ARG A 1 97 ? 13.186 25.801 -13.545 1.00 44.56 97 ARG A CA 1
ATOM 787 C C . ARG A 1 97 ? 11.768 25.971 -14.073 1.00 44.56 97 ARG A C 1
ATOM 789 O O . ARG A 1 97 ? 11.040 24.994 -14.235 1.00 44.56 97 ARG A O 1
ATOM 796 N N . ARG A 1 98 ? 11.398 27.240 -14.276 1.00 48.12 98 ARG A N 1
ATOM 797 C CA . ARG A 1 98 ? 10.171 27.689 -14.942 1.00 48.12 98 ARG A CA 1
ATOM 798 C C . ARG A 1 98 ? 10.074 26.973 -16.294 1.00 48.12 98 ARG A C 1
ATOM 800 O O . ARG A 1 98 ? 11.051 26.950 -17.041 1.00 48.12 98 ARG A O 1
ATOM 807 N N . ARG A 1 99 ? 8.937 26.326 -16.560 1.00 42.34 99 ARG A N 1
ATOM 808 C CA . ARG A 1 99 ? 8.682 25.648 -17.838 1.00 42.34 99 ARG A CA 1
ATOM 809 C C . ARG A 1 99 ? 8.602 26.703 -18.953 1.00 42.34 99 ARG A C 1
ATOM 811 O O . ARG A 1 99 ? 7.987 27.739 -18.717 1.00 42.34 99 ARG A O 1
ATOM 818 N N . PRO A 1 100 ? 9.176 26.460 -20.143 1.00 43.22 100 PRO A N 1
ATOM 819 C CA . PRO A 1 100 ? 8.840 27.255 -21.316 1.00 43.22 100 PRO A CA 1
ATOM 820 C C . PRO A 1 100 ? 7.371 27.007 -21.684 1.00 43.22 100 PRO A C 1
ATOM 822 O O . PRO A 1 100 ? 6.898 25.867 -21.616 1.00 43.22 100 PRO A O 1
ATOM 825 N N . ASN A 1 101 ? 6.664 28.081 -22.041 1.00 42.09 101 ASN A N 1
ATOM 826 C CA . ASN A 1 101 ? 5.284 28.053 -22.522 1.00 42.09 101 ASN A CA 1
ATOM 827 C C . ASN A 1 101 ? 5.200 27.183 -23.781 1.00 42.09 101 ASN A C 1
ATOM 829 O O . ASN A 1 101 ? 5.572 27.610 -24.869 1.00 42.09 101 ASN A O 1
ATOM 833 N N . ARG A 1 102 ? 4.705 25.954 -23.631 1.00 43.12 102 ARG A N 1
ATOM 834 C CA . ARG A 1 102 ? 4.037 25.258 -24.732 1.00 43.12 102 ARG A CA 1
ATOM 835 C C . ARG A 1 102 ? 2.557 25.620 -24.669 1.00 43.12 102 ARG A C 1
ATOM 837 O O . ARG A 1 102 ? 2.037 25.685 -23.551 1.00 43.12 102 ARG A O 1
ATOM 844 N N . PRO A 1 103 ? 1.876 25.811 -25.811 1.00 40.62 103 PRO A N 1
ATOM 845 C CA . PRO A 1 103 ? 0.426 25.854 -25.812 1.00 40.62 103 PRO A CA 1
ATOM 846 C C . PRO A 1 103 ? -0.051 24.508 -25.263 1.00 40.62 103 PRO A C 1
ATOM 848 O O . PRO A 1 103 ? 0.202 23.448 -25.834 1.00 40.62 103 PRO A O 1
ATOM 851 N N . LEU A 1 104 ? -0.630 24.549 -24.066 1.00 46.16 104 LEU A N 1
ATOM 852 C CA . LEU A 1 104 ? -1.356 23.423 -23.512 1.00 46.16 104 LEU A CA 1
ATOM 853 C C . LEU A 1 104 ? -2.548 23.218 -24.443 1.00 46.16 104 LEU A C 1
ATOM 855 O O . LEU A 1 104 ? -3.449 24.054 -24.458 1.00 46.16 104 LEU A O 1
ATOM 859 N N . ASN A 1 105 ? -2.553 22.119 -25.207 1.00 46.38 105 ASN A N 1
ATOM 860 C CA . ASN A 1 105 ? -3.810 21.538 -25.675 1.00 46.38 105 ASN A CA 1
ATOM 861 C C . ASN A 1 105 ? -4.755 21.571 -24.476 1.00 46.38 105 ASN A C 1
ATOM 863 O O . ASN A 1 105 ? -4.337 21.140 -23.399 1.00 46.38 105 ASN A O 1
ATOM 867 N N . GLN A 1 106 ? -5.932 22.182 -24.640 1.00 44.97 106 GLN A N 1
ATOM 868 C CA . GLN A 1 106 ? -6.887 22.436 -23.564 1.00 44.97 106 GLN A CA 1
ATOM 869 C C . GLN A 1 106 ? -7.096 21.151 -22.759 1.00 44.97 106 GLN A C 1
ATOM 871 O O . GLN A 1 106 ? -7.860 20.271 -23.143 1.00 44.97 106 GLN A O 1
ATOM 876 N N . LEU A 1 107 ? -6.370 21.023 -21.645 1.00 52.47 107 LEU A N 1
ATOM 877 C CA . LEU A 1 107 ? -6.616 19.980 -20.671 1.00 52.47 107 LEU A CA 1
ATOM 878 C C . LEU A 1 107 ? -7.995 20.305 -20.127 1.00 52.47 107 LEU A C 1
ATOM 880 O O . LEU A 1 107 ? -8.179 21.332 -19.472 1.00 52.47 107 LEU A O 1
ATOM 884 N N . GLN A 1 108 ? -8.971 19.466 -20.443 1.00 43.81 108 GLN A N 1
ATOM 885 C CA . GLN A 1 108 ? -10.297 19.583 -19.875 1.00 43.81 108 GLN A CA 1
ATOM 886 C C . GLN A 1 108 ? -10.184 19.217 -18.391 1.00 43.81 108 GLN A C 1
ATOM 888 O O . GLN A 1 108 ? -10.225 18.051 -18.000 1.00 43.81 108 GLN A O 1
ATOM 893 N N . ILE A 1 109 ? -9.946 20.226 -17.553 1.00 55.97 109 ILE A N 1
ATOM 894 C CA . ILE A 1 109 ? -9.872 20.061 -16.104 1.00 55.97 109 ILE A CA 1
ATOM 895 C C . ILE A 1 109 ? -11.298 19.798 -15.627 1.00 55.97 109 ILE A C 1
ATOM 897 O O . ILE A 1 109 ? -12.094 20.719 -15.458 1.00 55.97 109 ILE A O 1
ATOM 901 N N . SER A 1 110 ? -11.633 18.527 -15.424 1.00 56.41 110 SER A N 1
ATOM 902 C CA . SER A 1 110 ? -12.871 18.167 -14.742 1.00 56.41 110 SER A CA 1
ATOM 903 C C . SER A 1 110 ? -12.757 18.597 -13.275 1.00 56.41 110 SER A C 1
ATOM 905 O O . SER A 1 110 ? -11.824 18.162 -12.593 1.00 56.41 110 SER A O 1
ATOM 907 N N . PRO A 1 111 ? -13.656 19.452 -12.758 1.00 65.38 111 PRO A N 1
ATOM 908 C CA . PRO A 1 111 ? -13.574 19.897 -11.376 1.00 65.38 111 PRO A CA 1
ATOM 909 C C . PRO A 1 111 ? -13.799 18.710 -10.435 1.00 65.38 111 PRO A C 1
ATOM 911 O O . PRO A 1 111 ? -14.817 18.018 -10.513 1.00 65.38 111 PRO A O 1
ATOM 914 N N . LEU A 1 112 ? -12.859 18.489 -9.516 1.00 63.19 112 LEU A N 1
ATOM 915 C CA . LEU A 1 112 ? -13.043 17.537 -8.426 1.00 63.19 112 LEU A CA 1
ATOM 916 C C . LEU A 1 112 ? -14.152 18.060 -7.508 1.00 63.19 112 LEU A C 1
ATOM 918 O O . LEU A 1 112 ? -13.990 19.079 -6.839 1.00 63.19 112 LEU A O 1
ATOM 922 N N . ARG A 1 113 ? -15.291 17.365 -7.480 1.00 69.12 113 ARG A N 1
ATOM 923 C CA . ARG A 1 113 ? -16.392 17.672 -6.562 1.00 69.12 113 ARG A CA 1
ATOM 924 C C . ARG A 1 113 ? -16.235 16.848 -5.293 1.00 69.12 113 ARG A C 1
ATOM 926 O O . ARG A 1 113 ? -16.232 15.617 -5.345 1.00 69.12 113 ARG A O 1
ATOM 933 N N . LEU A 1 114 ? -16.130 17.523 -4.151 1.00 74.12 114 LEU A N 1
ATOM 934 C CA . LEU A 1 114 ? -16.173 16.869 -2.847 1.00 74.12 114 LEU A CA 1
ATOM 935 C C . LEU A 1 114 ? -17.544 16.200 -2.676 1.00 74.12 114 LEU A C 1
ATOM 937 O O . LEU A 1 114 ? -18.547 16.886 -2.516 1.00 74.12 114 LEU A O 1
ATOM 941 N N . LYS A 1 115 ? -17.591 14.864 -2.720 1.00 72.06 115 LYS A N 1
ATOM 942 C CA . LYS A 1 115 ? -18.845 14.114 -2.531 1.00 72.06 115 LYS A CA 1
ATOM 943 C C . LYS A 1 115 ? -19.230 13.968 -1.063 1.00 72.06 115 LYS A C 1
ATOM 945 O O . LYS A 1 115 ? -20.408 14.002 -0.734 1.00 72.06 115 LYS A O 1
ATOM 950 N N . LYS A 1 116 ? -18.245 13.754 -0.189 1.00 70.19 116 LYS A N 1
ATOM 951 C CA . LYS A 1 116 ? -18.476 13.480 1.228 1.00 70.19 116 LYS A CA 1
ATOM 952 C C . LYS A 1 116 ? -17.244 13.827 2.052 1.00 70.19 116 LYS A C 1
ATOM 954 O O . LYS A 1 116 ? -16.126 13.508 1.653 1.00 70.19 116 LYS A O 1
ATOM 959 N N . LYS A 1 117 ? -17.460 14.444 3.212 1.00 78.06 117 LYS A N 1
ATOM 960 C CA . LYS A 1 117 ? -16.442 14.624 4.249 1.00 78.06 117 LYS A CA 1
ATOM 961 C C . LYS A 1 117 ? -16.699 13.592 5.341 1.00 78.06 117 LYS A C 1
ATOM 963 O O . LYS A 1 117 ? -17.802 13.531 5.873 1.00 78.06 117 LYS A O 1
ATOM 968 N N . ILE A 1 118 ? -15.699 12.774 5.639 1.00 71.69 118 ILE A N 1
ATOM 969 C CA . ILE A 1 118 ? -15.766 11.776 6.706 1.00 71.69 118 ILE A CA 1
ATOM 970 C C . ILE A 1 118 ? -14.905 12.283 7.857 1.00 71.69 118 ILE A C 1
ATOM 972 O O . ILE A 1 118 ? -13.706 12.504 7.686 1.00 71.69 118 ILE A O 1
ATOM 976 N N . SER A 1 119 ? -15.522 12.488 9.017 1.00 69.81 119 SER A N 1
ATOM 977 C CA . SER A 1 119 ? -14.804 12.798 10.251 1.00 69.81 119 SER A CA 1
ATOM 978 C C . SER A 1 119 ? -14.329 11.489 10.869 1.00 69.81 119 SER A C 1
ATOM 980 O O . SER A 1 119 ? -15.102 10.798 11.522 1.00 69.81 119 SER A O 1
ATOM 982 N N . ALA A 1 120 ? -13.071 11.126 10.638 1.00 64.00 120 ALA A N 1
ATOM 983 C CA . ALA A 1 120 ? -12.456 9.992 11.315 1.00 64.00 120 ALA A CA 1
ATOM 984 C C . ALA A 1 120 ? -11.841 10.454 12.643 1.00 64.00 120 ALA A C 1
ATOM 986 O O . ALA A 1 120 ? -11.131 11.462 12.690 1.00 64.00 120 ALA A O 1
ATOM 987 N N . CYS A 1 121 ? -12.090 9.713 13.722 1.00 63.28 121 CYS A N 1
ATOM 988 C CA . CYS A 1 121 ? -11.408 9.931 14.991 1.00 63.28 121 CYS A CA 1
ATOM 989 C C . CYS A 1 121 ? -9.934 9.538 14.840 1.00 63.28 121 CYS A C 1
ATOM 991 O O . CYS A 1 121 ? -9.613 8.356 14.730 1.00 63.28 121 CYS A O 1
ATOM 993 N N . GLY A 1 122 ? -9.039 10.522 14.842 1.00 65.31 122 GLY A N 1
ATOM 994 C CA . GLY A 1 122 ? -7.612 10.265 14.910 1.00 65.31 122 GLY A CA 1
ATOM 995 C C . GLY A 1 122 ? -6.794 11.526 15.134 1.00 65.31 122 GLY A C 1
ATOM 996 O O . GLY A 1 122 ? -7.058 12.564 14.534 1.00 65.31 122 GLY A O 1
ATOM 997 N N . LYS A 1 123 ? -5.792 11.440 16.011 1.00 74.69 123 LYS A N 1
ATOM 998 C CA . LYS A 1 123 ? -4.933 12.582 16.356 1.00 74.69 123 LYS A CA 1
ATOM 999 C C . LYS A 1 123 ? -3.999 13.006 15.217 1.00 74.69 123 LYS A C 1
ATOM 1001 O O . LYS A 1 123 ? -3.709 14.193 15.085 1.00 74.69 123 LYS A O 1
ATOM 1006 N N . ARG A 1 124 ? -3.503 12.065 14.399 1.00 88.50 124 ARG A N 1
ATOM 1007 C CA . ARG A 1 124 ? -2.638 12.375 13.245 1.00 88.50 124 ARG A CA 1
ATOM 1008 C C . ARG A 1 124 ? -2.701 11.289 12.172 1.00 88.50 124 ARG A C 1
ATOM 1010 O O . ARG A 1 124 ? -1.935 10.328 12.222 1.00 88.50 124 ARG A O 1
ATOM 1017 N N . VAL A 1 125 ? -3.581 11.477 11.191 1.00 90.56 125 VAL A N 1
ATOM 1018 C CA . VAL A 1 125 ? -3.688 10.586 10.026 1.00 90.56 125 VAL A CA 1
ATOM 1019 C C . VAL A 1 125 ? -2.529 10.837 9.062 1.00 90.56 125 VAL A C 1
ATOM 1021 O O . VAL A 1 125 ? -2.274 11.986 8.699 1.00 90.56 125 VAL A O 1
ATOM 1024 N N . THR A 1 126 ? -1.815 9.785 8.659 1.00 93.25 126 THR A N 1
ATOM 1025 C CA . THR A 1 126 ? -0.644 9.898 7.763 1.00 93.25 126 THR A CA 1
ATOM 1026 C C . THR A 1 126 ? -0.769 9.110 6.462 1.00 93.25 126 THR A C 1
ATOM 1028 O O . THR A 1 126 ? -0.136 9.487 5.480 1.00 93.25 126 THR A O 1
ATOM 1031 N N . GLY A 1 127 ? -1.623 8.091 6.430 1.00 93.62 127 GLY A N 1
ATOM 1032 C CA . GLY A 1 127 ? -1.920 7.278 5.257 1.00 93.62 127 GLY A CA 1
ATOM 1033 C C . GLY A 1 127 ? -3.357 6.772 5.300 1.00 93.62 127 GLY A C 1
ATOM 1034 O O . GLY A 1 127 ? -3.983 6.706 6.364 1.00 93.62 127 GLY A O 1
ATOM 1035 N N . CYS A 1 128 ? -3.896 6.435 4.131 1.00 94.56 128 CYS A N 1
ATOM 1036 C CA . CYS A 1 128 ? -5.246 5.904 4.001 1.00 94.56 128 CYS A CA 1
ATOM 1037 C C . CYS A 1 128 ? -5.350 4.895 2.861 1.00 94.56 128 CYS A C 1
ATOM 1039 O O . CYS A 1 128 ? -4.713 5.055 1.821 1.00 94.56 128 CYS A O 1
ATOM 1041 N N . THR A 1 129 ? -6.216 3.898 3.017 1.00 95.94 129 THR A N 1
ATOM 1042 C CA . THR A 1 129 ? -6.527 2.949 1.947 1.00 95.94 129 THR A CA 1
ATOM 1043 C C . THR A 1 129 ? -7.989 2.509 1.995 1.00 95.94 129 THR A C 1
ATOM 1045 O O . THR A 1 129 ? -8.635 2.560 3.046 1.00 95.94 129 THR A O 1
ATOM 1048 N N . LEU A 1 130 ? -8.520 2.097 0.843 1.00 94.38 130 LEU A N 1
ATOM 1049 C CA . LEU A 1 130 ? -9.876 1.574 0.713 1.00 94.38 130 LEU A CA 1
ATOM 1050 C C . LEU A 1 130 ? -9.841 0.051 0.865 1.00 94.38 130 LEU A C 1
ATOM 1052 O O . LEU A 1 130 ? -9.137 -0.636 0.128 1.00 94.38 130 LEU A O 1
ATOM 1056 N N . LEU A 1 131 ? -10.616 -0.465 1.812 1.00 94.06 131 LEU A N 1
ATOM 1057 C CA . LEU A 1 131 ? -10.800 -1.894 2.033 1.00 94.06 131 LEU A CA 1
ATOM 1058 C C . LEU A 1 131 ? -12.028 -2.407 1.258 1.00 94.06 131 LEU A C 1
ATOM 1060 O O . LEU A 1 131 ? -12.784 -1.646 0.645 1.00 94.06 131 LEU A O 1
ATOM 1064 N N . ARG A 1 132 ? -12.280 -3.718 1.332 1.00 89.06 132 ARG A N 1
ATOM 1065 C CA . ARG A 1 132 ? -13.525 -4.323 0.828 1.00 89.06 132 ARG A CA 1
ATOM 1066 C C . ARG A 1 132 ? -14.771 -3.694 1.469 1.00 89.06 132 ARG A C 1
ATOM 1068 O O . ARG A 1 132 ? -14.742 -3.204 2.598 1.00 89.06 132 ARG A O 1
ATOM 1075 N N . HIS A 1 133 ? -15.884 -3.753 0.736 1.00 87.44 133 HIS A N 1
ATOM 1076 C CA . HIS A 1 133 ? -17.200 -3.250 1.157 1.00 87.44 133 HIS A CA 1
ATOM 1077 C C . HIS A 1 133 ? -17.237 -1.745 1.487 1.00 87.44 133 HIS A C 1
ATOM 1079 O O . HIS A 1 133 ? -18.074 -1.296 2.264 1.00 87.44 133 HIS A O 1
ATOM 1085 N N . GLY A 1 134 ? -16.324 -0.953 0.913 1.00 85.50 134 GLY A N 1
ATOM 1086 C CA . GLY A 1 134 ? -16.322 0.503 1.077 1.00 85.50 134 GLY A CA 1
ATOM 1087 C C . GLY A 1 134 ? -15.862 0.992 2.453 1.00 85.50 134 GLY A C 1
ATOM 1088 O O . GLY A 1 134 ? -16.069 2.162 2.776 1.00 85.50 134 GLY A O 1
ATOM 1089 N N . LYS A 1 135 ? -15.250 0.119 3.265 1.00 92.19 135 LYS A N 1
ATOM 1090 C CA . LYS A 1 135 ? -14.588 0.514 4.513 1.00 92.19 135 LYS A CA 1
ATOM 1091 C C . LYS A 1 135 ? -13.282 1.237 4.204 1.00 92.19 135 LYS A C 1
ATOM 1093 O O . LYS A 1 135 ? -12.617 0.931 3.217 1.00 92.19 135 LYS A O 1
ATOM 1098 N N . ILE A 1 136 ? -12.891 2.169 5.061 1.00 93.38 136 ILE A N 1
ATOM 1099 C CA . ILE A 1 136 ? -11.678 2.969 4.880 1.00 93.38 136 ILE A CA 1
ATOM 1100 C C . ILE A 1 136 ? -10.780 2.758 6.091 1.00 93.38 136 ILE A C 1
ATOM 1102 O O . ILE A 1 136 ? -11.236 2.884 7.225 1.00 93.38 136 ILE A O 1
ATOM 1106 N N . ALA A 1 137 ? -9.514 2.435 5.849 1.00 95.31 137 ALA A N 1
ATOM 1107 C CA . ALA A 1 137 ? -8.502 2.309 6.888 1.00 95.31 137 ALA A CA 1
ATOM 1108 C C . ALA A 1 137 ? -7.556 3.508 6.856 1.00 95.31 137 ALA A C 1
ATOM 1110 O O . ALA A 1 137 ? -7.105 3.921 5.786 1.00 95.31 137 ALA A O 1
ATOM 1111 N N . PHE A 1 138 ? -7.219 4.024 8.033 1.00 94.12 138 PHE A N 1
ATOM 1112 C CA . PHE A 1 138 ? -6.291 5.132 8.220 1.00 94.12 138 PHE A CA 1
ATOM 1113 C C . PHE A 1 138 ? -5.191 4.739 9.194 1.00 94.12 138 PHE A C 1
ATOM 1115 O O . PHE A 1 138 ? -5.482 4.204 10.265 1.00 94.12 138 PHE A O 1
ATOM 1122 N N . THR A 1 139 ? -3.942 5.058 8.872 1.00 95.06 139 THR A N 1
ATOM 1123 C CA . THR A 1 139 ? -2.854 4.997 9.853 1.00 95.06 139 THR A CA 1
ATOM 1124 C C . THR A 1 139 ? -2.913 6.219 10.753 1.00 95.06 139 THR A C 1
ATOM 1126 O O . THR A 1 139 ? -3.083 7.344 10.281 1.00 95.06 139 THR A O 1
ATOM 1129 N N . ASN A 1 140 ? -2.772 6.005 12.058 1.00 92.69 140 ASN A N 1
ATOM 1130 C CA . ASN A 1 140 ? -2.774 7.064 13.053 1.00 92.69 140 ASN A CA 1
ATOM 1131 C C . ASN A 1 140 ? -1.451 7.062 13.811 1.00 92.69 140 ASN A C 1
ATOM 1133 O O . ASN A 1 140 ? -1.203 6.220 14.673 1.00 92.69 140 ASN A O 1
ATOM 1137 N N . LYS A 1 141 ? -0.604 8.035 13.483 1.00 89.94 141 LYS A N 1
ATOM 1138 C CA . LYS A 1 141 ? 0.774 8.086 13.965 1.00 89.94 141 LYS A CA 1
ATOM 1139 C C . LYS A 1 141 ? 0.875 8.256 15.485 1.00 89.94 141 LYS A C 1
ATOM 1141 O O . LYS A 1 141 ? 1.778 7.700 16.089 1.00 89.94 141 LYS A O 1
ATOM 1146 N N . LEU A 1 142 ? -0.020 9.040 16.093 1.00 86.75 142 LEU A N 1
ATOM 1147 C CA . LEU A 1 142 ? 0.023 9.357 17.532 1.00 86.75 142 LEU A CA 1
ATOM 1148 C C . LEU A 1 142 ? -0.749 8.360 18.405 1.00 86.75 142 LEU A C 1
ATOM 1150 O O . LEU A 1 142 ? -0.589 8.371 19.620 1.00 86.75 142 LEU A O 1
ATOM 1154 N N . GLU A 1 143 ? -1.615 7.544 17.806 1.00 87.62 143 GLU A N 1
ATOM 1155 C CA . GLU A 1 143 ? -2.297 6.441 18.499 1.00 87.62 143 GLU A CA 1
ATOM 1156 C C . GLU A 1 143 ? -1.626 5.089 18.228 1.00 87.62 143 GLU A C 1
ATOM 1158 O O . GLU A 1 143 ? -2.110 4.077 18.724 1.00 87.62 143 GLU A O 1
ATOM 1163 N N . GLU A 1 144 ? -0.530 5.085 17.458 1.00 91.38 144 GLU A N 1
ATOM 1164 C CA . GLU A 1 144 ? 0.289 3.905 17.150 1.00 91.38 144 GLU A CA 1
ATOM 1165 C C . GLU A 1 144 ? -0.544 2.729 16.626 1.00 91.38 144 GLU A C 1
ATOM 1167 O O . GLU A 1 144 ? -0.411 1.589 17.055 1.00 91.38 144 GLU A O 1
ATOM 1172 N N . GLY A 1 145 ? -1.448 3.013 15.686 1.00 94.38 145 GLY A N 1
ATOM 1173 C CA . GLY A 1 145 ? -2.375 2.004 15.188 1.00 94.38 145 GLY A CA 1
ATOM 1174 C C . GLY A 1 145 ? -3.128 2.414 13.933 1.00 94.38 145 GLY A C 1
ATOM 1175 O O . GLY A 1 145 ? -2.883 3.461 13.326 1.00 94.38 145 GLY A O 1
ATOM 1176 N N . ILE A 1 146 ? -4.067 1.562 13.539 1.00 95.69 146 ILE A N 1
ATOM 1177 C CA . ILE A 1 146 ? -4.944 1.770 12.389 1.00 95.69 146 ILE A CA 1
ATOM 1178 C C . ILE A 1 146 ? -6.370 1.950 12.880 1.00 95.69 146 ILE A C 1
ATOM 1180 O O . ILE A 1 146 ? -6.843 1.212 13.740 1.00 95.69 146 ILE A O 1
ATOM 1184 N N . THR A 1 147 ? -7.071 2.916 12.303 1.00 94.62 147 THR A N 1
ATOM 1185 C CA . THR A 1 147 ? -8.507 3.104 12.510 1.00 94.62 147 THR A CA 1
ATOM 1186 C C . THR A 1 147 ? -9.243 2.725 11.238 1.00 94.62 147 THR A C 1
ATOM 1188 O O . THR A 1 147 ? -8.933 3.251 10.170 1.00 94.62 147 THR A O 1
ATOM 1191 N N . VAL A 1 148 ? -10.216 1.825 11.354 1.00 94.12 148 VAL A N 1
ATOM 1192 C CA . VAL A 1 148 ? -11.092 1.425 10.254 1.00 94.12 148 VAL A CA 1
ATOM 1193 C C . VAL A 1 148 ? -12.470 2.024 10.487 1.00 94.12 148 VAL A C 1
ATOM 1195 O O . VAL A 1 148 ? -13.041 1.890 11.569 1.00 94.12 148 VAL A O 1
ATOM 1198 N N . VAL A 1 149 ? -13.003 2.690 9.469 1.00 91.44 149 VAL A N 1
ATOM 1199 C CA . VAL A 1 149 ? -14.349 3.269 9.473 1.00 91.44 149 VAL A CA 1
ATOM 1200 C C . VAL A 1 149 ? -15.193 2.663 8.361 1.00 91.44 149 VAL A C 1
ATOM 1202 O O . VAL A 1 149 ? -14.678 2.207 7.336 1.00 91.44 149 VAL A O 1
ATOM 1205 N N . LYS A 1 150 ? -16.508 2.687 8.550 1.00 89.81 150 LYS A N 1
ATOM 1206 C C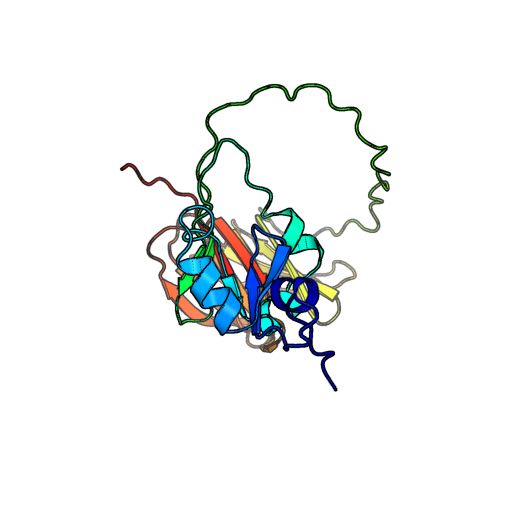A . LYS A 1 150 ? -17.479 2.327 7.516 1.00 89.81 150 LYS A CA 1
ATOM 1207 C C . LYS A 1 150 ? -17.632 3.467 6.501 1.00 89.81 150 LYS A C 1
ATOM 1209 O O . LYS A 1 150 ? -17.146 4.579 6.705 1.00 89.81 150 LYS A O 1
ATOM 1214 N N . SER A 1 151 ? -18.331 3.200 5.398 1.00 84.44 151 SER A N 1
ATOM 1215 C CA . SER A 1 151 ? -18.602 4.193 4.344 1.00 84.44 151 SER A CA 1
ATOM 1216 C C . SER A 1 151 ? -19.406 5.403 4.842 1.00 84.44 151 SER A C 1
ATOM 1218 O O . SER A 1 151 ? -19.332 6.498 4.269 1.00 84.44 151 SER A O 1
ATOM 1220 N N . ASP A 1 152 ? -20.184 5.228 5.912 1.00 81.44 152 ASP A N 1
ATOM 1221 C CA . ASP A 1 152 ? -20.920 6.301 6.572 1.00 81.44 152 ASP A CA 1
ATOM 1222 C C . ASP A 1 152 ? -19.995 7.255 7.355 1.00 81.44 152 ASP A C 1
ATOM 1224 O O . ASP A 1 152 ? -20.315 8.438 7.458 1.00 81.44 152 ASP A O 1
ATOM 1228 N N . GLY A 1 153 ? -18.812 6.780 7.753 1.00 83.25 153 GLY A N 1
ATOM 1229 C CA . GLY A 1 153 ? -17.823 7.467 8.575 1.00 83.25 153 GLY A CA 1
ATOM 1230 C C . GLY A 1 153 ? -17.787 7.000 10.030 1.00 83.25 153 GLY A C 1
ATOM 1231 O O . GLY A 1 153 ? -16.906 7.433 10.771 1.00 83.25 153 GLY A O 1
ATOM 1232 N N . SER A 1 154 ? -18.697 6.116 10.446 1.00 87.56 154 SER A N 1
ATOM 1233 C CA . SER A 1 154 ? -18.706 5.568 11.797 1.00 87.56 154 SER A CA 1
ATOM 1234 C C . SER A 1 154 ? -17.479 4.689 12.022 1.00 87.56 154 SER A C 1
ATOM 1236 O O . SER A 1 154 ? -17.066 3.940 11.130 1.00 87.56 154 SER A O 1
ATOM 1238 N N . LEU A 1 155 ? -16.936 4.714 13.239 1.00 91.31 155 LEU A N 1
ATOM 1239 C CA . LEU A 1 155 ? -15.894 3.777 13.647 1.00 91.31 155 LEU A CA 1
ATOM 1240 C C . LEU A 1 155 ? -16.387 2.333 13.466 1.00 91.31 155 LEU A C 1
ATOM 1242 O O . LEU A 1 155 ? -17.498 2.000 13.870 1.00 91.31 155 LEU A O 1
ATOM 1246 N N . ASP A 1 156 ? -15.558 1.494 12.851 1.00 93.19 156 ASP A N 1
ATOM 1247 C CA . ASP A 1 156 ? -15.796 0.055 12.757 1.00 93.19 156 ASP A CA 1
ATOM 1248 C C . ASP A 1 156 ? -14.956 -0.673 13.809 1.00 93.19 156 ASP A C 1
ATOM 1250 O O . ASP A 1 156 ? -15.487 -1.283 14.732 1.00 93.19 156 ASP A O 1
ATOM 1254 N N . PHE A 1 157 ? -13.631 -0.545 13.723 1.00 94.69 157 PHE A N 1
ATOM 1255 C CA . PHE A 1 157 ? -12.696 -1.085 14.709 1.00 94.69 157 PHE A CA 1
ATOM 1256 C C . PHE A 1 157 ? -11.328 -0.400 14.608 1.00 94.69 157 PHE A C 1
ATOM 1258 O O . PHE A 1 157 ? -11.065 0.397 13.702 1.00 94.69 157 PHE A O 1
ATOM 1265 N N . LYS A 1 158 ? -10.441 -0.720 15.554 1.00 94.44 158 LYS A N 1
ATOM 1266 C CA . LYS A 1 158 ? -9.034 -0.310 15.546 1.00 94.44 158 LYS A CA 1
ATOM 1267 C C . LYS A 1 158 ? -8.123 -1.534 15.556 1.00 94.44 158 LYS A C 1
ATOM 1269 O O . LYS A 1 158 ? -8.514 -2.585 16.059 1.00 94.44 158 LYS A O 1
ATOM 1274 N N . ILE A 1 159 ? -6.923 -1.374 15.010 1.00 95.81 159 ILE A N 1
ATOM 1275 C CA . ILE A 1 159 ? -5.841 -2.357 15.091 1.00 95.81 159 ILE A CA 1
ATOM 1276 C C . ILE A 1 159 ? -4.668 -1.692 15.808 1.00 95.81 159 ILE A C 1
ATOM 1278 O O . ILE A 1 159 ? -4.214 -0.631 15.371 1.00 95.81 159 ILE A O 1
ATOM 1282 N N . ASP A 1 160 ? -4.213 -2.291 16.907 1.00 94.19 160 ASP A N 1
ATOM 1283 C CA . ASP A 1 160 ? -3.079 -1.788 17.683 1.00 94.19 160 ASP A CA 1
ATOM 1284 C C . ASP A 1 160 ? -1.762 -2.219 17.017 1.00 94.19 160 ASP A C 1
ATOM 1286 O O . ASP A 1 160 ? -1.595 -3.379 16.640 1.00 94.19 160 ASP A O 1
ATOM 1290 N N . LEU A 1 161 ? -0.846 -1.270 16.826 1.00 93.88 161 LEU A N 1
ATOM 1291 C CA . LEU A 1 161 ? 0.486 -1.497 16.268 1.00 93.88 161 LEU A CA 1
ATOM 1292 C C . LEU A 1 161 ? 1.593 -0.989 17.200 1.00 93.88 161 LEU A C 1
ATOM 1294 O O . LEU A 1 161 ? 2.736 -0.858 16.756 1.00 93.88 161 LEU A O 1
ATOM 1298 N N . LYS A 1 162 ? 1.295 -0.718 18.475 1.00 89.88 162 LYS A N 1
ATOM 1299 C CA . LYS A 1 162 ? 2.292 -0.299 19.466 1.00 89.88 162 LYS A CA 1
ATOM 1300 C C . LYS A 1 162 ? 3.485 -1.264 19.540 1.00 89.88 162 LYS A C 1
ATOM 1302 O O . LYS A 1 162 ? 3.331 -2.469 19.320 1.00 89.88 162 LYS A O 1
ATOM 1307 N N . PRO A 1 163 ? 4.683 -0.762 19.879 1.00 88.75 163 PRO A N 1
ATOM 1308 C CA . PRO A 1 163 ? 5.030 0.647 20.102 1.00 88.75 163 PRO A CA 1
ATOM 1309 C C . PRO A 1 163 ? 5.439 1.377 18.802 1.00 88.75 163 PRO A C 1
ATOM 1311 O O . PRO A 1 163 ? 6.372 2.179 18.796 1.00 88.75 163 PRO A O 1
ATOM 1314 N N . PHE A 1 164 ? 4.846 1.033 17.651 1.00 87.25 164 PHE A N 1
ATOM 1315 C CA . PHE A 1 164 ? 5.297 1.531 16.352 1.00 87.25 164 PHE A CA 1
ATOM 1316 C C . PHE A 1 164 ? 4.343 2.582 15.790 1.00 87.25 164 PHE A C 1
ATOM 1318 O O . PHE A 1 164 ? 3.146 2.352 15.649 1.00 87.25 164 PHE A O 1
ATOM 1325 N N . ALA A 1 165 ? 4.895 3.724 15.381 1.00 91.88 165 ALA A N 1
ATOM 1326 C CA . ALA A 1 165 ? 4.138 4.817 14.784 1.00 91.88 165 ALA A CA 1
ATOM 1327 C C . ALA A 1 165 ? 3.938 4.577 13.271 1.00 91.88 165 ALA A C 1
ATOM 1329 O O . ALA A 1 165 ? 4.887 4.766 12.493 1.00 91.88 165 ALA A O 1
ATOM 1330 N N . PRO A 1 166 ? 2.739 4.157 12.817 1.00 94.94 166 PRO A N 1
ATOM 1331 C CA . PRO A 1 166 ? 2.519 3.855 11.410 1.00 94.94 166 PRO A CA 1
ATOM 1332 C C . PRO A 1 166 ? 2.569 5.138 10.575 1.00 94.94 166 PRO A C 1
ATOM 1334 O O . PRO A 1 166 ? 2.193 6.219 11.036 1.00 94.94 166 PRO A O 1
ATOM 1337 N N . PHE A 1 167 ? 3.046 5.017 9.339 1.00 94.44 167 PHE A N 1
ATOM 1338 C CA . PHE A 1 167 ? 3.242 6.130 8.419 1.00 94.44 167 PHE A CA 1
ATOM 1339 C C . PHE A 1 167 ? 2.293 6.019 7.228 1.00 94.44 167 PHE A C 1
ATOM 1341 O O . PHE A 1 167 ? 1.313 6.759 7.174 1.00 94.44 167 PHE A O 1
ATOM 1348 N N . ASP A 1 168 ? 2.503 5.055 6.337 1.00 95.75 168 ASP A N 1
ATOM 1349 C CA . ASP A 1 168 ? 1.663 4.846 5.153 1.00 95.75 168 ASP A CA 1
ATOM 1350 C C . ASP A 1 168 ? 1.125 3.409 5.081 1.00 95.75 168 ASP A C 1
ATOM 1352 O O . ASP A 1 168 ? 1.680 2.503 5.711 1.00 95.75 168 ASP A O 1
ATOM 1356 N N . ILE A 1 169 ? 0.035 3.205 4.339 1.00 97.12 169 ILE A N 1
ATOM 1357 C CA . ILE A 1 169 ? -0.727 1.950 4.294 1.00 97.12 169 ILE A CA 1
ATOM 1358 C C . ILE A 1 169 ? -1.240 1.640 2.891 1.00 97.12 169 ILE A C 1
ATOM 1360 O O . ILE A 1 169 ? -1.708 2.517 2.170 1.00 97.12 169 ILE A O 1
ATOM 1364 N N . THR A 1 170 ? -1.242 0.358 2.534 1.00 97.81 170 THR A N 1
ATOM 1365 C CA . THR A 1 170 ? -1.924 -0.130 1.335 1.00 97.81 170 THR A CA 1
ATOM 1366 C C . THR A 1 170 ? -2.706 -1.409 1.615 1.00 97.81 170 THR A C 1
ATOM 1368 O O . THR A 1 170 ? -2.350 -2.184 2.505 1.00 97.81 170 THR A O 1
ATOM 1371 N N . TYR A 1 171 ? -3.784 -1.621 0.865 1.00 97.31 171 TYR A N 1
ATOM 1372 C CA . TYR A 1 171 ? -4.620 -2.812 0.950 1.00 97.31 171 TYR A CA 1
ATOM 1373 C C . TYR A 1 171 ? -4.148 -3.882 -0.038 1.00 97.31 171 TYR A C 1
ATOM 1375 O O . TYR A 1 171 ? -3.838 -3.577 -1.186 1.00 97.31 171 TYR A O 1
ATOM 1383 N N . ILE A 1 172 ? -4.128 -5.138 0.411 1.00 95.44 172 ILE A N 1
ATOM 1384 C CA . ILE A 1 172 ? -3.809 -6.331 -0.377 1.00 95.44 172 ILE A CA 1
ATOM 1385 C C . ILE A 1 172 ? -5.121 -7.105 -0.588 1.00 95.44 172 ILE A C 1
ATOM 1387 O O . ILE A 1 172 ? -5.540 -7.869 0.290 1.00 95.44 172 ILE A O 1
ATOM 1391 N N . PRO A 1 173 ? -5.800 -6.936 -1.740 1.00 89.62 173 PRO A N 1
ATOM 1392 C CA . PRO A 1 173 ? -7.159 -7.429 -1.926 1.00 89.62 173 PRO A CA 1
ATOM 1393 C C . PRO A 1 173 ? -7.287 -8.945 -1.874 1.00 89.62 173 PRO A C 1
ATOM 1395 O O . PRO A 1 173 ? -8.279 -9.435 -1.344 1.00 89.62 173 PRO A O 1
ATOM 1398 N N . ASN A 1 174 ? -6.311 -9.691 -2.395 1.00 88.25 174 ASN A N 1
ATOM 1399 C CA . ASN A 1 174 ? -6.420 -11.147 -2.544 1.00 88.25 174 ASN A CA 1
ATOM 1400 C C . ASN A 1 174 ? -6.448 -11.878 -1.199 1.00 88.25 174 ASN A C 1
ATOM 1402 O O . ASN A 1 174 ? -7.136 -12.884 -1.067 1.00 88.25 174 ASN A O 1
ATOM 1406 N N . THR A 1 175 ? -5.746 -11.351 -0.199 1.00 88.44 175 THR A N 1
ATOM 1407 C CA . THR A 1 175 ? -5.639 -11.968 1.128 1.00 88.44 175 THR A CA 1
ATOM 1408 C C . THR A 1 175 ? -6.435 -11.226 2.193 1.00 88.44 175 THR A C 1
ATOM 1410 O O . THR A 1 175 ? -6.467 -11.666 3.331 1.00 88.44 175 THR A O 1
ATOM 1413 N N . ASN A 1 176 ? -7.072 -10.103 1.844 1.00 93.12 176 ASN A N 1
ATOM 1414 C CA . ASN A 1 176 ? -7.708 -9.200 2.800 1.00 93.12 176 ASN A CA 1
ATOM 1415 C C . ASN A 1 176 ? -6.750 -8.693 3.896 1.00 93.12 176 ASN A C 1
ATOM 1417 O O . ASN A 1 176 ? -7.151 -8.471 5.035 1.00 93.12 176 ASN A O 1
ATOM 1421 N N . ASN A 1 177 ? -5.491 -8.470 3.522 1.00 96.75 177 ASN A N 1
ATOM 1422 C CA . ASN A 1 177 ? -4.473 -7.931 4.416 1.00 96.75 177 ASN A CA 1
ATOM 1423 C C . ASN A 1 177 ? -4.195 -6.470 4.092 1.00 96.75 177 ASN A C 1
ATOM 1425 O O . ASN A 1 177 ? -4.575 -5.952 3.043 1.00 96.75 177 ASN A O 1
ATOM 1429 N N . ILE A 1 178 ? -3.462 -5.817 4.974 1.00 97.81 178 ILE A N 1
ATOM 1430 C CA . ILE A 1 178 ? -2.887 -4.496 4.742 1.00 97.81 178 ILE A CA 1
ATOM 1431 C C . ILE A 1 178 ? -1.384 -4.562 4.973 1.00 97.81 178 ILE A C 1
ATOM 1433 O O . ILE A 1 178 ? -0.915 -5.276 5.859 1.00 97.81 178 ILE A O 1
ATOM 1437 N N . ALA A 1 179 ? -0.630 -3.815 4.176 1.00 97.00 179 ALA A N 1
ATOM 1438 C CA . ALA A 1 179 ? 0.786 -3.593 4.411 1.00 97.00 179 ALA A CA 1
ATOM 1439 C C . ALA A 1 179 ? 0.990 -2.177 4.941 1.00 97.00 179 ALA A C 1
ATOM 1441 O O . ALA A 1 179 ? 0.436 -1.216 4.403 1.00 97.00 179 ALA A O 1
ATOM 1442 N N . VAL A 1 180 ? 1.781 -2.064 6.003 1.00 96.75 180 VAL A N 1
ATOM 1443 C CA . VAL A 1 180 ? 1.969 -0.827 6.757 1.00 96.75 180 VAL A CA 1
ATOM 1444 C C . VAL A 1 180 ? 3.452 -0.520 6.845 1.00 96.75 180 VAL A C 1
ATOM 1446 O O . VAL A 1 180 ? 4.252 -1.387 7.195 1.00 96.75 180 VAL A O 1
ATOM 1449 N N . THR A 1 181 ? 3.806 0.724 6.544 1.00 95.12 181 THR A N 1
ATOM 1450 C CA . THR A 1 181 ? 5.143 1.281 6.790 1.00 95.12 181 THR A CA 1
ATOM 1451 C C . THR A 1 181 ? 5.139 2.091 8.078 1.00 95.12 181 THR A C 1
ATOM 1453 O O . THR A 1 181 ? 4.093 2.584 8.503 1.00 95.12 181 THR A O 1
ATOM 1456 N N . PHE A 1 182 ? 6.308 2.268 8.688 1.00 92.75 182 PHE A N 1
ATOM 1457 C CA . PHE A 1 182 ? 6.452 2.980 9.958 1.00 92.75 182 PHE A CA 1
ATOM 1458 C C . PHE A 1 182 ? 7.465 4.114 9.833 1.00 92.75 182 PHE A C 1
ATOM 1460 O O . PHE A 1 182 ? 8.421 4.035 9.060 1.00 92.75 182 PHE A O 1
ATOM 1467 N N . ASP A 1 183 ? 7.246 5.194 10.580 1.00 87.31 183 ASP A N 1
ATOM 1468 C CA . ASP A 1 183 ? 8.053 6.404 10.432 1.00 87.31 183 ASP A CA 1
ATOM 1469 C C . ASP A 1 183 ? 9.518 6.155 10.811 1.00 87.31 183 ASP A C 1
ATOM 1471 O O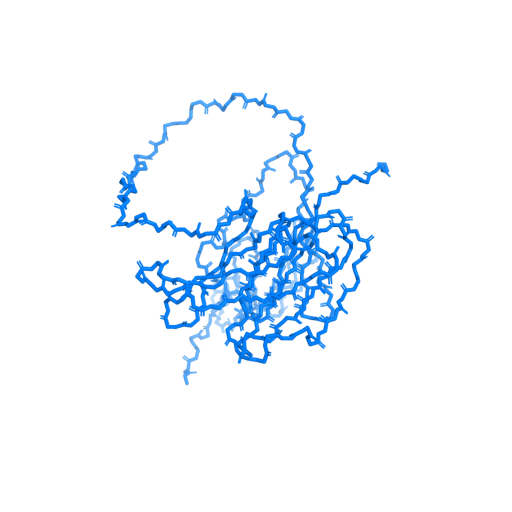 . ASP A 1 183 ? 9.816 5.703 11.913 1.00 87.31 183 ASP A O 1
ATOM 1475 N N . ASN A 1 184 ? 10.435 6.463 9.890 1.00 83.25 184 ASN A N 1
ATOM 1476 C CA . ASN A 1 184 ? 11.880 6.215 9.999 1.00 83.25 184 ASN A CA 1
ATOM 1477 C C . ASN A 1 184 ? 12.285 4.758 10.302 1.00 83.25 184 ASN A C 1
ATOM 1479 O O . ASN A 1 184 ? 13.462 4.507 10.560 1.00 83.25 184 ASN A O 1
ATOM 1483 N N . SER A 1 185 ? 11.357 3.805 10.216 1.00 87.19 185 SER A N 1
ATOM 1484 C CA . SER A 1 185 ? 11.653 2.383 10.357 1.00 87.19 185 SER A CA 1
ATOM 1485 C C . SER A 1 185 ? 11.992 1.759 9.008 1.00 87.19 185 SER A C 1
ATOM 1487 O O . SER A 1 185 ? 11.559 2.225 7.949 1.00 87.19 185 SER A O 1
ATOM 1489 N N . LYS A 1 186 ? 12.765 0.677 9.061 1.00 88.94 186 LYS A N 1
ATOM 1490 C CA . LYS A 1 186 ? 13.016 -0.217 7.930 1.00 88.94 186 LYS A CA 1
ATOM 1491 C C . LYS A 1 186 ? 11.973 -1.333 7.831 1.00 88.94 186 LYS A C 1
ATOM 1493 O O . LYS A 1 186 ? 12.023 -2.113 6.889 1.00 88.94 186 LYS A O 1
ATOM 1498 N N . ASP A 1 187 ? 11.031 -1.387 8.765 1.00 89.00 187 ASP A N 1
ATOM 1499 C CA . ASP A 1 187 ? 10.050 -2.457 8.830 1.00 89.00 187 ASP A CA 1
ATOM 1500 C C . ASP A 1 187 ? 8.818 -2.169 7.973 1.00 89.00 187 ASP A C 1
ATOM 1502 O O . ASP A 1 187 ? 8.305 -1.045 7.906 1.00 89.00 187 ASP A O 1
ATOM 1506 N N . ILE A 1 188 ? 8.296 -3.238 7.383 1.00 93.31 188 ILE A N 1
ATOM 1507 C CA . ILE A 1 188 ? 6.943 -3.324 6.849 1.00 93.31 188 ILE A CA 1
ATOM 1508 C C . ILE A 1 188 ? 6.228 -4.424 7.607 1.00 93.31 188 ILE A C 1
ATOM 1510 O O . ILE A 1 188 ? 6.736 -5.539 7.699 1.00 93.31 188 ILE A O 1
ATOM 1514 N N . LYS A 1 189 ? 5.019 -4.146 8.086 1.00 95.19 189 LYS A N 1
ATOM 1515 C CA . LYS A 1 189 ? 4.164 -5.167 8.695 1.00 95.19 189 LYS A CA 1
ATOM 1516 C C . LYS A 1 189 ? 2.999 -5.493 7.779 1.00 95.19 189 LYS A C 1
ATOM 1518 O O . LYS A 1 189 ? 2.328 -4.588 7.286 1.00 95.19 189 LYS A O 1
ATOM 1523 N N . ILE A 1 190 ? 2.769 -6.784 7.571 1.00 96.56 190 ILE A N 1
ATOM 1524 C CA . ILE A 1 190 ? 1.547 -7.313 6.974 1.00 96.56 190 ILE A CA 1
ATOM 1525 C C . ILE A 1 190 ? 0.601 -7.651 8.110 1.00 96.56 190 ILE A C 1
ATOM 1527 O O . ILE A 1 190 ? 0.956 -8.422 9.000 1.00 96.56 190 ILE A O 1
ATOM 1531 N N . VAL A 1 191 ? -0.590 -7.077 8.067 1.00 97.62 191 VAL A N 1
ATOM 1532 C CA . VAL A 1 191 ? -1.607 -7.212 9.106 1.00 97.62 191 VAL A CA 1
ATOM 1533 C C . VAL A 1 191 ? -2.843 -7.848 8.491 1.00 97.62 191 VAL A C 1
ATOM 1535 O O . VAL A 1 191 ? -3.295 -7.419 7.425 1.00 97.62 191 VAL A O 1
ATOM 1538 N N . ASP A 1 192 ? -3.379 -8.861 9.160 1.00 95.44 192 ASP A N 1
ATOM 1539 C CA . ASP A 1 192 ? -4.672 -9.438 8.816 1.00 95.44 192 ASP A CA 1
ATOM 1540 C C . ASP A 1 192 ? -5.785 -8.512 9.302 1.00 95.44 192 ASP A C 1
ATOM 1542 O O . ASP A 1 192 ? -5.845 -8.149 10.478 1.00 95.44 192 ASP A O 1
ATOM 1546 N N . VAL A 1 193 ? -6.676 -8.106 8.401 1.00 95.25 193 VAL A N 1
ATOM 1547 C CA . VAL A 1 193 ? -7.751 -7.167 8.747 1.00 95.25 193 VAL A CA 1
ATOM 1548 C C . VAL A 1 193 ? -8.832 -7.829 9.608 1.00 95.25 193 VAL A C 1
ATOM 1550 O O . VAL A 1 193 ? -9.452 -7.153 10.429 1.00 95.25 193 VAL A O 1
ATOM 1553 N N . ASN A 1 194 ? -9.071 -9.130 9.434 1.00 92.50 194 ASN A N 1
ATOM 1554 C CA . ASN A 1 194 ? -10.105 -9.869 10.153 1.00 92.50 194 ASN A CA 1
ATOM 1555 C C . ASN A 1 194 ? -9.631 -10.260 11.554 1.00 92.50 194 ASN A C 1
ATOM 1557 O O . ASN A 1 194 ? -10.327 -9.971 12.526 1.00 92.50 194 ASN A O 1
ATOM 1561 N N . ALA A 1 195 ? -8.449 -10.876 11.648 1.00 93.56 195 ALA A N 1
ATOM 1562 C CA . ALA A 1 195 ? -7.836 -11.269 12.914 1.00 93.56 195 ALA A CA 1
ATOM 1563 C C . ALA A 1 195 ? -7.303 -10.060 13.695 1.00 93.56 195 ALA A C 1
ATOM 1565 O O . ALA A 1 195 ? -7.245 -10.105 14.916 1.00 93.56 195 ALA A O 1
ATOM 1566 N N . ARG A 1 196 ? -7.005 -8.946 13.003 1.00 95.94 196 ARG A N 1
ATOM 1567 C CA . ARG A 1 196 ? -6.466 -7.698 13.581 1.00 95.94 196 ARG A CA 1
ATOM 1568 C C . ARG A 1 196 ? -5.082 -7.894 14.193 1.00 95.94 196 ARG A C 1
ATOM 1570 O O . ARG A 1 196 ? -4.729 -7.249 15.175 1.00 95.94 196 ARG A O 1
ATOM 1577 N N . GLU A 1 197 ? -4.293 -8.759 13.571 1.00 93.00 197 GLU A N 1
ATOM 1578 C CA . GLU A 1 197 ? -2.983 -9.173 14.056 1.00 93.00 197 GLU A CA 1
ATOM 1579 C C . GLU A 1 197 ? -1.919 -9.026 12.974 1.00 93.00 197 GLU A C 1
ATOM 1581 O O . GLU A 1 197 ? -2.188 -9.088 11.770 1.00 93.00 197 GLU A O 1
ATOM 1586 N N . VAL A 1 198 ? -0.679 -8.823 13.412 1.00 95.06 198 VAL A N 1
ATOM 1587 C CA . VAL A 1 198 ? 0.480 -8.792 12.521 1.00 95.06 198 VAL A CA 1
ATOM 1588 C C . VAL A 1 198 ? 0.808 -10.224 12.105 1.00 95.06 198 VAL A C 1
ATOM 1590 O O . VAL A 1 198 ? 1.223 -11.031 12.926 1.00 95.06 198 VAL A O 1
ATOM 1593 N N . LEU A 1 199 ? 0.681 -10.518 10.813 1.00 91.88 199 LEU A N 1
ATOM 1594 C CA . LEU A 1 199 ? 1.022 -11.821 10.244 1.00 91.88 199 LEU A CA 1
ATOM 1595 C C . LEU A 1 199 ? 2.518 -11.957 9.967 1.00 91.88 199 LEU A C 1
ATOM 1597 O O . LEU A 1 199 ? 3.109 -13.011 10.178 1.00 91.88 199 LEU A O 1
ATOM 1601 N N . LYS A 1 200 ? 3.119 -10.908 9.395 1.00 90.62 200 LYS A N 1
ATOM 1602 C CA . LYS A 1 200 ? 4.513 -10.922 8.936 1.00 90.62 200 LYS A CA 1
ATOM 1603 C C . LYS A 1 200 ? 5.151 -9.559 9.114 1.00 90.62 200 LYS A C 1
ATOM 1605 O O . LYS A 1 200 ? 4.490 -8.536 8.941 1.00 90.62 200 LYS A O 1
ATOM 1610 N N . THR A 1 201 ? 6.452 -9.562 9.374 1.00 91.38 201 THR A N 1
ATOM 1611 C CA . THR A 1 201 ? 7.288 -8.361 9.345 1.00 91.38 201 THR A CA 1
ATOM 1612 C C . THR A 1 201 ? 8.417 -8.580 8.348 1.00 91.38 201 THR A C 1
ATOM 1614 O O . THR A 1 201 ? 9.096 -9.602 8.403 1.00 91.38 201 THR A O 1
ATOM 1617 N N . TYR A 1 202 ? 8.609 -7.632 7.437 1.00 87.69 202 TYR A N 1
ATOM 1618 C CA . TYR A 1 202 ? 9.734 -7.599 6.510 1.00 87.69 202 TYR A CA 1
ATOM 1619 C C . TYR A 1 202 ? 10.654 -6.447 6.887 1.00 87.69 202 TYR A C 1
ATOM 1621 O O . TYR A 1 202 ? 10.180 -5.329 7.081 1.00 87.69 202 TYR A O 1
ATOM 1629 N N . CYS A 1 203 ? 11.956 -6.710 6.952 1.00 85.56 203 CYS A N 1
ATOM 1630 C CA . CYS A 1 203 ? 12.971 -5.687 7.168 1.00 85.56 203 CYS A CA 1
ATOM 1631 C C . CYS A 1 203 ? 13.589 -5.295 5.821 1.00 85.56 203 CYS A C 1
ATOM 1633 O O . CYS A 1 203 ? 13.986 -6.156 5.037 1.00 85.56 203 CYS A O 1
ATOM 1635 N N . LEU A 1 204 ? 13.630 -3.998 5.537 1.00 83.62 204 LEU A N 1
ATOM 1636 C CA . LEU A 1 204 ? 14.235 -3.421 4.340 1.00 83.62 204 LEU A CA 1
ATOM 1637 C C . LEU A 1 204 ? 15.669 -2.962 4.617 1.00 83.62 204 LEU A C 1
ATOM 1639 O O . LEU A 1 204 ? 16.053 -2.705 5.754 1.00 83.62 204 LEU A O 1
ATOM 1643 N N . ASP A 1 205 ? 16.431 -2.676 3.564 1.00 80.62 205 ASP A N 1
ATOM 1644 C CA . ASP A 1 205 ? 17.762 -2.072 3.723 1.00 80.62 205 ASP A CA 1
ATOM 1645 C C . ASP A 1 205 ? 17.700 -0.592 4.133 1.00 80.62 205 ASP A C 1
ATOM 1647 O O . ASP A 1 205 ? 18.625 -0.052 4.754 1.00 80.62 205 ASP A O 1
ATOM 1651 N N . SER A 1 206 ? 16.596 0.088 3.804 1.00 81.69 206 SER A N 1
ATOM 1652 C CA . SER A 1 206 ? 16.419 1.527 4.016 1.00 81.69 206 SER A CA 1
ATOM 1653 C C . SER A 1 206 ? 14.994 1.887 4.442 1.00 81.69 206 SER A C 1
ATOM 1655 O O . SER A 1 206 ? 14.058 1.205 4.019 1.00 81.69 206 SER A O 1
ATOM 1657 N N . PRO A 1 207 ? 14.804 2.979 5.209 1.00 85.50 207 PRO A N 1
ATOM 1658 C CA . PRO A 1 207 ? 13.474 3.413 5.602 1.00 85.50 207 PRO A CA 1
ATOM 1659 C C . PRO A 1 207 ? 12.572 3.742 4.413 1.00 85.50 207 PRO A C 1
ATOM 1661 O O . PRO A 1 207 ? 12.975 4.418 3.455 1.00 85.50 207 PRO A O 1
ATOM 1664 N N . CYS A 1 208 ? 11.322 3.305 4.512 1.00 84.38 208 CYS A N 1
ATOM 1665 C CA . CYS A 1 208 ? 10.297 3.546 3.508 1.00 84.38 208 CYS A CA 1
ATOM 1666 C C . CYS A 1 208 ? 9.324 4.629 3.979 1.00 84.38 208 CYS A C 1
ATOM 1668 O O . CYS A 1 208 ? 9.008 4.716 5.161 1.00 84.38 208 CYS A O 1
ATOM 1670 N N . ALA A 1 209 ? 8.868 5.478 3.058 1.00 81.75 209 ALA A N 1
ATOM 1671 C CA . ALA A 1 209 ? 7.909 6.537 3.363 1.00 81.75 209 ALA A CA 1
ATOM 1672 C C . ALA A 1 209 ? 6.587 6.395 2.604 1.00 81.75 209 ALA A C 1
ATOM 1674 O O . ALA A 1 209 ? 5.627 7.054 2.976 1.00 81.75 209 ALA A O 1
ATOM 1675 N N . GLY A 1 210 ? 6.539 5.619 1.523 1.00 90.19 210 GLY A N 1
ATOM 1676 C CA . GLY A 1 210 ? 5.311 5.420 0.760 1.00 90.19 210 GLY A CA 1
ATOM 1677 C C . GLY A 1 210 ? 5.142 3.965 0.372 1.00 90.19 210 GLY A C 1
ATOM 1678 O O . GLY A 1 210 ? 6.129 3.300 0.051 1.00 90.19 210 GLY A O 1
ATOM 1679 N N . ILE A 1 211 ? 3.908 3.483 0.384 1.00 94.06 211 ILE A N 1
ATOM 1680 C CA . ILE A 1 211 ? 3.583 2.101 0.043 1.00 94.06 211 ILE A CA 1
ATOM 1681 C C . ILE A 1 211 ? 2.343 2.049 -0.844 1.00 94.06 211 ILE A C 1
ATOM 1683 O O . ILE A 1 211 ? 1.382 2.784 -0.648 1.00 94.06 211 ILE A O 1
ATOM 1687 N N . SER A 1 212 ? 2.364 1.181 -1.846 1.00 95.31 212 SER A N 1
ATOM 1688 C CA . SER A 1 212 ? 1.223 0.923 -2.719 1.00 95.31 212 SER A CA 1
ATOM 1689 C C . SER A 1 212 ? 1.163 -0.556 -3.076 1.00 95.31 212 SER A C 1
ATOM 1691 O O . SER A 1 212 ? 2.132 -1.288 -2.883 1.00 95.31 212 SER A O 1
ATOM 1693 N N . TYR A 1 213 ? 0.033 -0.994 -3.608 1.00 90.81 213 TYR A N 1
ATOM 1694 C CA . TYR A 1 213 ? -0.162 -2.342 -4.110 1.00 90.81 213 TYR A CA 1
ATOM 1695 C C . TYR A 1 213 ? -0.545 -2.271 -5.585 1.00 90.81 213 TYR A C 1
ATOM 1697 O O . TYR A 1 213 ? -1.443 -1.516 -5.963 1.00 90.81 213 TYR A O 1
ATOM 1705 N N . LEU A 1 214 ? 0.142 -3.046 -6.418 1.00 88.38 214 LEU A N 1
ATOM 1706 C CA . LEU A 1 214 ? -0.108 -3.133 -7.852 1.00 88.38 214 LEU A CA 1
ATOM 1707 C C . LEU A 1 214 ? 0.177 -4.556 -8.320 1.00 88.38 214 LEU A C 1
ATOM 1709 O O . LEU A 1 214 ? 1.249 -5.079 -8.042 1.00 88.38 214 LEU A O 1
ATOM 1713 N N . GLU A 1 215 ? -0.770 -5.165 -9.035 1.00 84.75 215 GLU A N 1
ATOM 1714 C CA . GLU A 1 215 ? -0.569 -6.448 -9.729 1.00 84.75 215 GLU A CA 1
ATOM 1715 C C . GLU A 1 215 ? 0.105 -7.523 -8.861 1.00 84.75 215 GLU A C 1
ATOM 1717 O O . GLU A 1 215 ? 1.102 -8.123 -9.244 1.00 84.75 215 GLU A O 1
ATOM 1722 N N . GLN A 1 216 ? -0.432 -7.764 -7.662 1.00 83.56 216 GLN A N 1
ATOM 1723 C CA . GLN A 1 216 ? 0.103 -8.754 -6.712 1.00 83.56 216 GLN A CA 1
ATOM 1724 C C . GLN A 1 216 ? 1.448 -8.407 -6.071 1.00 83.56 216 GLN A C 1
ATOM 1726 O O . GLN A 1 216 ? 1.965 -9.199 -5.288 1.00 83.56 216 GLN A O 1
ATOM 1731 N N . ASN A 1 217 ? 1.959 -7.204 -6.313 1.00 82.19 217 ASN A N 1
ATOM 1732 C CA . ASN A 1 217 ? 3.205 -6.719 -5.750 1.00 82.19 217 ASN A CA 1
ATOM 1733 C C . ASN A 1 217 ? 2.973 -5.543 -4.805 1.00 82.19 217 ASN A C 1
ATOM 1735 O O . ASN A 1 217 ? 2.131 -4.671 -5.038 1.00 82.19 217 ASN A O 1
ATOM 1739 N N . ILE A 1 218 ? 3.774 -5.495 -3.745 1.00 87.81 218 ILE A N 1
ATOM 1740 C CA . ILE A 1 218 ? 3.881 -4.317 -2.889 1.00 87.81 218 ILE A CA 1
ATOM 1741 C C . ILE A 1 218 ? 4.964 -3.415 -3.478 1.00 87.81 218 ILE A C 1
ATOM 1743 O O . ILE A 1 218 ? 6.121 -3.815 -3.613 1.00 87.81 218 ILE A O 1
ATOM 1747 N N . ILE A 1 219 ? 4.586 -2.186 -3.815 1.00 88.50 219 ILE A N 1
ATOM 1748 C CA . ILE A 1 219 ? 5.489 -1.157 -4.320 1.00 88.50 219 ILE A CA 1
ATOM 1749 C C . ILE A 1 219 ? 5.874 -0.224 -3.181 1.00 88.50 219 ILE A C 1
ATOM 1751 O O . ILE A 1 219 ? 5.015 0.329 -2.493 1.00 88.50 219 ILE A O 1
ATOM 1755 N N . LEU A 1 220 ? 7.175 -0.006 -3.017 1.00 88.00 220 LEU A N 1
ATOM 1756 C CA . LEU A 1 220 ? 7.732 0.821 -1.951 1.00 88.00 220 LEU A CA 1
ATOM 1757 C C . LEU A 1 220 ? 8.438 2.054 -2.505 1.00 88.00 220 LEU A C 1
ATOM 1759 O O . LEU A 1 220 ? 9.154 1.990 -3.506 1.00 88.00 220 LEU A O 1
ATOM 1763 N N . CYS A 1 221 ? 8.288 3.173 -1.800 1.00 83.12 221 CYS A N 1
ATOM 1764 C CA . CYS A 1 221 ? 8.981 4.423 -2.074 1.00 83.12 221 CYS A CA 1
ATOM 1765 C C . CYS A 1 221 ? 9.845 4.816 -0.872 1.00 83.12 221 CYS A C 1
ATOM 1767 O O . CYS A 1 221 ? 9.346 5.260 0.169 1.00 83.12 221 CYS A O 1
ATOM 1769 N N . SER A 1 222 ? 11.163 4.687 -1.019 1.00 76.12 222 SER A N 1
ATOM 1770 C CA . SER A 1 222 ? 12.120 5.066 0.019 1.00 76.12 222 SER A CA 1
ATOM 1771 C C . SER A 1 222 ? 12.618 6.502 -0.153 1.00 76.12 222 SER A C 1
ATOM 1773 O O . SER A 1 222 ? 12.889 6.998 -1.253 1.00 76.12 222 SER A O 1
ATOM 1775 N N . LYS A 1 223 ? 12.782 7.204 0.972 1.00 64.50 223 LYS A N 1
ATOM 1776 C CA . LYS A 1 223 ? 13.486 8.490 0.998 1.00 64.50 223 LYS A CA 1
ATOM 1777 C C . LYS A 1 223 ? 14.984 8.197 0.995 1.00 64.50 223 LYS A C 1
ATOM 1779 O O . LYS A 1 223 ? 15.584 8.045 2.052 1.00 64.50 223 LYS A O 1
ATOM 1784 N N . LYS A 1 224 ? 15.628 8.155 -0.173 1.00 58.28 224 LYS A N 1
ATOM 1785 C CA . LYS A 1 224 ? 17.097 8.066 -0.228 1.00 58.28 224 LYS A CA 1
ATOM 1786 C C . LYS A 1 224 ? 17.723 9.290 0.480 1.00 58.28 224 LYS A C 1
ATOM 1788 O O . LYS A 1 224 ? 17.671 10.409 -0.038 1.00 58.28 224 LYS A O 1
ATOM 1793 N N . LYS A 1 225 ? 18.338 9.082 1.650 1.00 45.25 225 LYS A N 1
ATOM 1794 C CA . LYS A 1 225 ? 19.542 9.807 2.097 1.00 45.25 225 LYS A CA 1
ATOM 1795 C C . LYS A 1 225 ? 20.722 8.852 1.885 1.00 45.25 225 LYS A C 1
ATOM 1797 O O . LYS A 1 225 ? 21.203 8.244 2.825 1.00 45.25 225 LYS A O 1
ATOM 1802 N N . GLY A 1 226 ? 21.121 8.649 0.634 1.00 38.72 226 GLY A N 1
ATOM 1803 C CA . GLY A 1 226 ? 22.367 7.955 0.317 1.00 38.72 226 GLY A CA 1
ATOM 1804 C C . GLY A 1 226 ? 23.343 8.979 -0.232 1.00 38.72 226 GLY A C 1
ATOM 1805 O O . GLY A 1 226 ? 23.128 9.448 -1.349 1.00 38.72 226 GLY A O 1
ATOM 1806 N N . ASN A 1 227 ? 24.335 9.359 0.573 1.00 36.12 227 ASN A N 1
ATOM 1807 C CA . ASN A 1 227 ? 25.583 9.899 0.051 1.00 36.12 227 ASN A CA 1
ATOM 1808 C C . ASN A 1 227 ? 26.323 8.737 -0.613 1.00 36.12 227 ASN A C 1
ATOM 1810 O O . ASN A 1 227 ? 26.625 7.750 0.052 1.00 36.12 227 ASN A O 1
ATOM 1814 N N . THR A 1 228 ? 26.581 8.884 -1.901 1.00 34.94 228 THR A N 1
ATOM 1815 C CA . THR A 1 228 ? 27.769 8.382 -2.594 1.00 34.94 228 THR A CA 1
ATOM 1816 C C . THR A 1 228 ? 28.150 9.492 -3.548 1.00 34.94 228 THR A C 1
ATOM 1818 O O . THR A 1 228 ? 27.248 9.859 -4.344 1.00 34.94 228 THR A O 1
#

Foldseek 3Di:
DDDDFDFFPVCVVVVHTDGFQKAFLVVRTGHDPVRVVVQCPDPVRVPTDIGTVVVVVPDDPVVSVVPPDPPPDDDFDWDDDPPLAIETEDDDDPDDDDDPDDPPPPPPPDDDDDPDDADADEPDWAEKEAAPPRKIWTFHQVQQWIWIAHNVNHTDDIAHRPPFRWHYKEADHVQRWMWTFTPQAQKIFIARPVVSGTPDIDGHPGGFRYWYDDDSHIYTYGDDPDDD

InterPro domains:
  IPR000315 B-box-type zinc finger [PS50119] (12-53)
  IPR011044 Quinoprotein amine dehydrogenase, beta chain-like [SSF50969] (113-216)

pLDDT: mean 76.6, std 21.4, range [29.56, 97.81]

Secondary structure (DSSP, 8-state):
-----PBPHHHHHTT---B--EEETTTTEEE-HHHHHHHHHSTTTTTS-EEEHHHHTTS-TTTTTTTS--TT----EEEEETTTEEEEEPPP-----PPP----------------------S-EEEEEE-GGG-EEEEETTTTEEEEE-TTS-EEEEEE-TT--EEEEEEETTTTEEEEEETT-SEEEEEETTTTEEEEEEE-SS-EEEEEEETTEEEEEE------